Protein AF-A0A1Q8A527-F1 (afdb_monomer)

Radius of gyration: 39.32 Å; Cα contacts (8 Å, |Δi|>4): 83; chains: 1; bounding box: 108×38×127 Å

Foldseek 3Di:
DDPVVVVVVVCVVVVVDPPDDPPPPPDPDPPPDDPDDPVNLPDPFQLVQLLVLLVDDPVDPQDLVSLCVRRVNDQDPLNDELVVLVVVCPDPVNVPDDPVVSVVVSVVVCVVSVHDPSVNVSRVVSSVVSVVSNVVSNCVVVVVVVVVVVVVVVVVVVVVVVVVVVVVVVVVVVVVVVVVVVVVVVD

Secondary structure (DSSP, 8-state):
--HHHHHHHHHHHHT----------PPP---------TTTSS----GGGHHHHTTS-TTS---HHHHHHHTT----TT---HHHHHHHHTSHHHHTS-HHHHHHHHHHHHHHTT--HHHHHHHHHHHHHHHHHHHHHHHHHHHHHHHHHHHHHHHHHHHHHHHHHHHHHHHHHHHHHHHHHHHHH--

Solvent-accessible surface area (backbone atoms only — not comparable to full-atom values): 11154 Å² total; per-residue (Å²): 135,68,66,68,63,55,54,50,58,48,36,69,72,70,66,76,67,74,80,68,75,78,79,72,79,72,70,83,80,77,80,77,81,71,90,73,51,76,78,72,67,50,70,90,63,49,56,76,41,30,60,60,63,70,68,52,63,88,88,57,81,78,49,70,68,57,44,34,47,26,20,66,54,70,86,47,97,80,72,65,47,56,66,57,52,51,52,53,56,66,30,72,79,36,62,74,43,56,72,69,58,36,52,51,50,52,52,48,53,34,56,74,67,68,51,55,68,68,57,42,50,51,51,46,53,50,50,50,53,42,51,50,55,44,50,53,51,52,48,63,65,44,48,64,55,53,52,51,51,52,54,50,49,54,50,49,54,51,50,51,54,52,50,54,49,52,50,51,52,48,53,51,53,51,53,51,52,52,51,51,53,56,59,65,72,76,113

Mean predicted aligned error: 17.16 Å

Structure (mmCIF, N/CA/C/O backbone):
data_AF-A0A1Q8A527-F1
#
_entry.id   AF-A0A1Q8A527-F1
#
loop_
_atom_site.group_PDB
_atom_site.id
_atom_site.type_symbol
_atom_site.label_atom_id
_atom_site.label_alt_id
_atom_site.label_comp_id
_atom_site.label_asym_id
_atom_site.label_entity_id
_atom_site.label_seq_id
_atom_site.pdbx_PDB_ins_code
_atom_site.Cartn_x
_atom_site.Cartn_y
_atom_site.Cartn_z
_atom_site.occupancy
_atom_site.B_iso_or_equiv
_atom_site.auth_seq_id
_atom_site.auth_comp_id
_atom_site.auth_asym_id
_atom_site.auth_atom_id
_atom_site.pdbx_PDB_model_num
ATOM 1 N N . MET A 1 1 ? -57.569 -13.036 69.256 1.00 43.41 1 MET A N 1
ATOM 2 C CA . MET A 1 1 ? -57.436 -12.060 68.150 1.00 43.41 1 MET A CA 1
ATOM 3 C C . MET A 1 1 ? -55.981 -12.052 67.703 1.00 43.41 1 MET A C 1
ATOM 5 O O . MET A 1 1 ? -55.116 -11.957 68.561 1.00 43.41 1 MET A O 1
ATOM 9 N N . ASN A 1 2 ? -55.702 -12.288 66.417 1.00 64.31 2 ASN A N 1
ATOM 10 C CA . ASN A 1 2 ? -54.372 -12.702 65.953 1.00 64.31 2 ASN A CA 1
ATOM 11 C C . ASN A 1 2 ? -53.526 -11.504 65.469 1.00 64.31 2 ASN A C 1
ATOM 13 O O . ASN A 1 2 ? -53.794 -10.936 64.410 1.00 64.31 2 ASN A O 1
ATOM 17 N N . LEU A 1 3 ? -52.508 -11.146 66.258 1.00 54.88 3 LEU A N 1
ATOM 18 C CA . LEU A 1 3 ? -51.578 -10.022 66.062 1.00 54.88 3 LEU A CA 1
ATOM 19 C C . LEU A 1 3 ? -50.850 -10.073 64.702 1.00 54.88 3 LEU A C 1
ATOM 21 O O . LEU A 1 3 ? -50.610 -9.042 64.073 1.00 54.88 3 LEU A O 1
ATOM 25 N N . LEU A 1 4 ? -50.589 -11.283 64.199 1.00 60.22 4 LEU A N 1
ATOM 26 C CA . LEU A 1 4 ? -49.938 -11.525 62.906 1.00 60.22 4 LEU A CA 1
ATOM 27 C C . LEU A 1 4 ? -50.767 -11.024 61.716 1.00 60.22 4 LEU A C 1
ATOM 29 O O . LEU A 1 4 ? -50.218 -10.537 60.729 1.00 60.22 4 LEU A O 1
ATOM 33 N N . GLY A 1 5 ? -52.098 -11.086 61.812 1.00 68.69 5 GLY A N 1
ATOM 34 C CA . GLY A 1 5 ? -52.980 -10.578 60.760 1.00 68.69 5 GLY A CA 1
ATOM 35 C C . GLY A 1 5 ? -52.986 -9.050 60.679 1.00 68.69 5 GLY A C 1
ATOM 36 O O . GLY A 1 5 ? -53.174 -8.488 59.600 1.00 68.69 5 GLY A O 1
ATOM 37 N N . MET A 1 6 ? -52.757 -8.377 61.808 1.00 64.38 6 MET A N 1
ATOM 38 C CA . MET A 1 6 ? -52.719 -6.917 61.886 1.00 64.38 6 MET A CA 1
ATOM 39 C C . MET A 1 6 ? -51.393 -6.367 61.350 1.00 64.38 6 MET A C 1
ATOM 41 O O . MET A 1 6 ? -51.403 -5.420 60.569 1.00 64.38 6 MET A O 1
ATOM 45 N N . LEU A 1 7 ? -50.275 -7.024 61.680 1.00 63.66 7 LEU A N 1
ATOM 46 C CA . LEU A 1 7 ? -48.943 -6.680 61.170 1.00 63.66 7 LEU A CA 1
ATOM 47 C C . LEU A 1 7 ? -48.830 -6.864 59.653 1.00 63.66 7 LEU A C 1
ATOM 49 O O . LEU A 1 7 ? -48.247 -6.020 58.982 1.00 63.66 7 LEU A O 1
ATOM 53 N N . ARG A 1 8 ? -49.454 -7.905 59.092 1.00 62.88 8 ARG A N 1
ATOM 54 C CA . ARG A 1 8 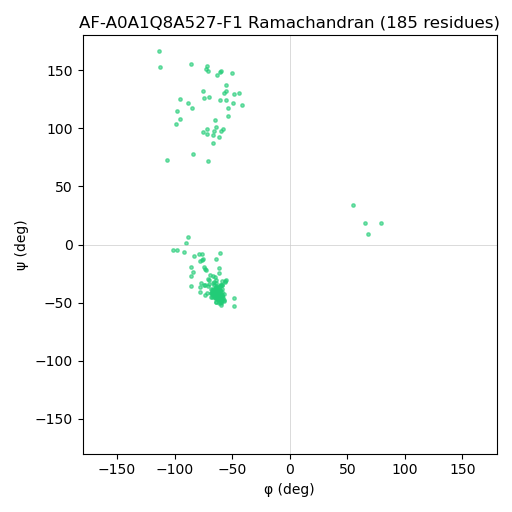? -49.468 -8.128 57.640 1.00 62.88 8 ARG A CA 1
ATOM 55 C C . ARG A 1 8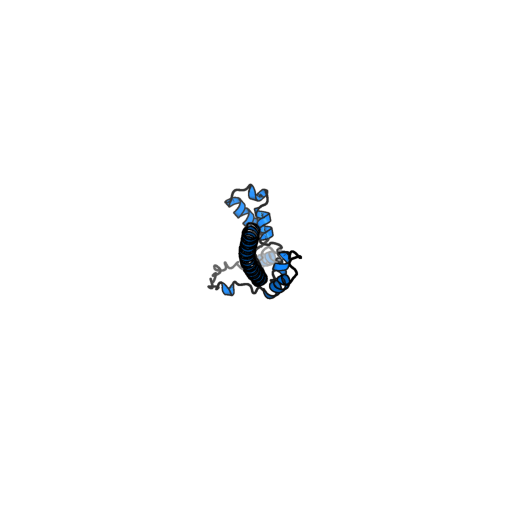 ? -50.281 -7.070 56.890 1.00 62.88 8 ARG A C 1
ATOM 57 O O . ARG A 1 8 ? -49.799 -6.506 55.919 1.00 62.88 8 ARG A O 1
ATOM 64 N N . LYS A 1 9 ? -51.474 -6.726 57.390 1.00 68.75 9 LYS A N 1
ATOM 65 C CA . LYS A 1 9 ? -52.288 -5.641 56.809 1.00 68.75 9 LYS A CA 1
ATOM 66 C C . LYS A 1 9 ? -51.616 -4.272 56.924 1.00 68.75 9 LYS A C 1
ATOM 68 O O . LYS A 1 9 ? -51.846 -3.414 56.078 1.00 68.75 9 LYS A O 1
ATOM 73 N N . PHE A 1 10 ? -50.814 -4.062 57.966 1.00 66.25 10 PHE A N 1
ATOM 74 C CA . PHE A 1 10 ? -50.016 -2.850 58.113 1.00 66.25 10 PHE A CA 1
ATOM 75 C C . PHE A 1 10 ? -48.826 -2.842 57.139 1.00 66.25 10 PHE A C 1
ATOM 77 O O . PHE A 1 10 ? -48.617 -1.845 56.458 1.00 66.25 10 PHE A O 1
ATOM 84 N N . GLY A 1 11 ? -48.118 -3.967 56.989 1.00 59.84 11 GLY A N 1
ATOM 85 C CA . GLY A 1 11 ? -47.016 -4.131 56.031 1.00 59.84 11 GLY A CA 1
ATOM 86 C C . GLY A 1 11 ? -47.425 -3.900 54.573 1.00 59.84 11 GLY A C 1
ATOM 87 O O . GLY A 1 11 ? -46.748 -3.149 53.873 1.00 59.84 11 GLY A O 1
ATOM 88 N N . ASP A 1 12 ? -48.575 -4.441 54.155 1.00 63.72 12 ASP A N 1
ATOM 89 C CA . ASP A 1 12 ? -49.120 -4.248 52.799 1.00 63.72 12 ASP A CA 1
ATOM 90 C C . ASP A 1 12 ? -49.539 -2.788 52.546 1.00 63.72 12 ASP A C 1
ATOM 92 O O . ASP A 1 12 ? -49.437 -2.279 51.433 1.00 63.72 12 ASP A O 1
ATOM 96 N N . ARG A 1 13 ? -50.009 -2.087 53.586 1.00 51.72 13 ARG A N 1
ATOM 97 C CA . ARG A 1 13 ? -50.542 -0.721 53.474 1.00 51.72 13 ARG A CA 1
ATOM 98 C C . ARG A 1 13 ? -49.464 0.365 53.503 1.00 51.72 13 ARG A C 1
ATOM 100 O O . ARG A 1 13 ? -49.716 1.458 53.007 1.00 51.72 13 ARG A O 1
ATOM 107 N N . VAL A 1 14 ? -48.293 0.088 54.080 1.00 60.34 14 VAL A N 1
ATOM 108 C CA . VAL A 1 14 ? -47.164 1.038 54.130 1.00 60.34 14 VAL A CA 1
ATOM 109 C C . VAL A 1 14 ? -46.140 0.759 53.014 1.00 60.34 14 VAL A C 1
ATOM 111 O O . VAL A 1 14 ? -45.214 1.537 52.831 1.00 60.34 14 VAL A O 1
ATOM 114 N N . GLY A 1 15 ? -46.316 -0.307 52.221 1.00 50.56 15 GLY A N 1
ATOM 115 C CA . GLY A 1 15 ? -45.448 -0.605 51.072 1.00 50.56 15 GLY A CA 1
ATOM 116 C C . GLY A 1 15 ? -44.001 -0.943 51.451 1.00 50.56 15 GLY A C 1
ATOM 117 O O . GLY A 1 15 ? -43.114 -0.849 50.614 1.00 50.56 15 GLY A O 1
ATOM 118 N N . ILE A 1 16 ? -43.747 -1.306 52.715 1.00 52.47 16 ILE A N 1
ATOM 119 C CA . ILE A 1 16 ? -42.394 -1.568 53.241 1.00 52.47 16 ILE A CA 1
ATOM 120 C C . ILE A 1 16 ? -41.955 -3.018 52.980 1.00 52.47 16 ILE A C 1
ATOM 122 O O . ILE A 1 16 ? -40.764 -3.314 53.001 1.00 52.47 16 ILE A O 1
ATOM 126 N N . ILE A 1 17 ? -42.889 -3.935 52.711 1.00 41.28 17 ILE A N 1
ATOM 127 C CA . ILE A 1 17 ? -42.572 -5.342 52.438 1.00 41.28 17 ILE A CA 1
ATOM 128 C C . ILE A 1 17 ? -42.758 -5.612 50.947 1.00 41.28 17 ILE A C 1
ATOM 130 O O . ILE A 1 17 ? -43.697 -6.276 50.518 1.00 41.28 17 ILE A O 1
ATOM 134 N N . GLU A 1 18 ? -41.835 -5.090 50.149 1.00 47.25 18 GLU A N 1
ATOM 135 C CA . GLU A 1 18 ? -41.534 -5.693 48.859 1.00 47.25 18 GLU A CA 1
ATOM 136 C C . GLU A 1 18 ? -40.700 -6.945 49.168 1.00 47.25 18 GLU A C 1
ATOM 138 O O . GLU A 1 18 ? -39.505 -6.875 49.455 1.00 47.25 18 GLU A O 1
ATOM 143 N N . LEU A 1 19 ? -41.356 -8.109 49.226 1.00 42.41 19 LEU A N 1
ATOM 144 C CA . LEU A 1 19 ? -40.659 -9.394 49.201 1.00 42.41 19 LEU A CA 1
ATOM 145 C C . LEU A 1 19 ? -40.020 -9.513 47.818 1.00 42.41 19 LEU A C 1
ATOM 147 O O . LEU A 1 19 ? -40.622 -10.037 46.881 1.00 42.41 19 LEU A O 1
ATOM 151 N N . ALA A 1 20 ? -38.808 -8.973 47.704 1.00 39.16 20 ALA A N 1
ATOM 152 C CA . ALA A 1 20 ? -37.911 -9.267 46.609 1.00 39.16 20 ALA A CA 1
ATOM 153 C C . ALA A 1 20 ? -37.867 -10.795 46.442 1.00 39.16 20 ALA A C 1
ATOM 155 O O . ALA A 1 20 ? -37.663 -11.504 47.437 1.00 39.16 20 ALA A O 1
ATOM 156 N N . PRO A 1 21 ? -38.065 -11.339 45.229 1.00 40.28 21 PRO A N 1
ATOM 157 C CA . PRO A 1 21 ? -37.654 -12.709 44.992 1.00 40.28 21 PRO A CA 1
ATOM 158 C C . PRO A 1 21 ? -36.163 -12.774 45.324 1.00 40.28 21 PRO A C 1
ATOM 160 O O . PRO A 1 21 ? -35.401 -11.908 44.889 1.00 40.28 21 PRO A O 1
ATOM 163 N N . GLU A 1 22 ? -35.769 -13.754 46.140 1.00 36.69 22 GLU A N 1
ATOM 164 C CA . GLU A 1 22 ? -34.364 -14.044 46.410 1.00 36.69 22 GLU A CA 1
ATOM 165 C C . GLU A 1 22 ? -33.587 -13.934 45.099 1.00 36.69 22 GLU A C 1
ATOM 167 O O . GLU A 1 22 ? -33.891 -14.633 44.125 1.00 36.69 22 GLU A O 1
ATOM 172 N N . ALA A 1 23 ? -32.614 -13.023 45.063 1.00 40.66 23 ALA A N 1
ATOM 173 C CA . ALA A 1 23 ? -31.632 -12.998 44.003 1.00 40.66 23 ALA A CA 1
ATOM 174 C C . ALA A 1 23 ? -30.947 -14.364 44.031 1.00 40.66 23 ALA A C 1
ATOM 176 O O . ALA A 1 23 ? -30.091 -14.632 44.876 1.00 40.66 23 ALA A O 1
ATOM 177 N N . ARG A 1 24 ? -31.379 -15.257 43.134 1.00 38.19 24 ARG A N 1
ATOM 178 C CA . ARG A 1 24 ? -30.631 -16.464 42.821 1.00 38.19 24 ARG A CA 1
ATOM 179 C C . ARG A 1 24 ? -29.240 -15.983 42.455 1.00 38.19 24 ARG A C 1
ATOM 181 O O . ARG A 1 24 ? -29.071 -15.227 41.503 1.00 38.19 24 ARG A O 1
ATOM 188 N N . LEU A 1 25 ? -28.260 -16.397 43.245 1.00 43.72 25 LEU A N 1
ATOM 189 C CA . LEU A 1 25 ? -26.877 -16.387 42.818 1.00 43.72 25 LEU A CA 1
ATOM 190 C C . LEU A 1 25 ? -26.824 -17.326 41.614 1.00 43.72 25 LEU A C 1
ATOM 192 O O . LEU A 1 25 ? -26.746 -18.545 41.778 1.00 43.72 25 LEU A O 1
ATOM 196 N N . ASP A 1 26 ? -26.986 -16.768 40.415 1.00 49.06 26 ASP A N 1
ATOM 197 C CA . ASP A 1 26 ? -26.800 -17.521 39.188 1.00 49.06 26 ASP A CA 1
ATOM 198 C C . ASP A 1 26 ? -25.396 -18.120 39.243 1.00 49.06 26 ASP A C 1
ATOM 200 O O . ASP A 1 26 ? -24.397 -17.432 39.479 1.00 49.06 26 ASP A O 1
ATOM 204 N N . ALA A 1 27 ? -25.341 -19.444 39.103 1.00 58.00 27 ALA A N 1
ATOM 205 C CA . ALA A 1 27 ? -24.096 -20.183 39.016 1.00 58.00 27 ALA A CA 1
ATOM 206 C C . ALA A 1 27 ? -23.185 -19.528 37.960 1.00 58.00 27 ALA A C 1
ATOM 208 O O . ALA A 1 27 ? -23.700 -19.003 36.969 1.00 58.00 27 ALA A O 1
ATOM 209 N N . PRO A 1 28 ? -21.848 -19.569 38.127 1.00 46.59 28 PRO A N 1
ATOM 210 C CA . PRO A 1 28 ? -20.929 -18.956 37.177 1.00 46.59 28 PRO A CA 1
ATOM 211 C C . PRO A 1 28 ? -21.282 -19.393 35.754 1.00 46.59 28 PRO A C 1
ATOM 213 O O . PRO A 1 28 ? -21.337 -20.591 35.455 1.00 46.59 28 PRO A O 1
ATOM 216 N N . VAL A 1 29 ? -21.563 -18.405 34.898 1.00 50.78 29 VAL A N 1
ATOM 217 C CA . VAL A 1 29 ? -21.867 -18.607 33.481 1.00 50.78 29 VAL A CA 1
ATOM 218 C C . VAL A 1 29 ? -20.724 -19.425 32.894 1.00 50.78 29 VAL A C 1
ATOM 220 O O . VAL A 1 29 ? -19.588 -18.959 32.804 1.00 50.78 29 VAL A O 1
ATOM 223 N N . LYS A 1 30 ? -21.006 -20.680 32.534 1.00 42.62 30 LYS A N 1
ATOM 224 C CA . LYS A 1 30 ? -20.043 -21.537 31.845 1.00 42.62 30 LYS A CA 1
ATOM 225 C C . LYS A 1 30 ? -19.768 -20.902 30.487 1.00 42.62 30 LYS A C 1
ATOM 227 O O . LYS A 1 30 ? -20.575 -21.044 29.571 1.00 42.62 30 LYS A O 1
ATOM 232 N N . ILE A 1 31 ? -18.642 -20.205 30.360 1.00 48.16 31 ILE A N 1
ATOM 233 C CA . ILE A 1 31 ? -18.133 -19.751 29.067 1.00 48.16 31 ILE A CA 1
ATOM 234 C C . ILE A 1 31 ? -17.765 -21.018 28.292 1.00 48.16 31 ILE A C 1
ATOM 236 O O . ILE A 1 31 ? -16.721 -21.624 28.523 1.00 48.16 31 ILE A O 1
ATOM 240 N N . GLN A 1 32 ? -18.666 -21.470 27.420 1.00 45.03 32 GLN A N 1
ATOM 241 C CA . GLN A 1 32 ? -18.360 -22.528 26.467 1.00 45.03 32 GLN A CA 1
ATOM 242 C C . GLN A 1 32 ? -17.436 -21.928 25.413 1.00 45.03 32 GLN A C 1
ATOM 244 O O . GLN A 1 32 ? -17.871 -21.227 24.501 1.00 45.03 32 GLN A O 1
ATOM 249 N N . THR A 1 33 ? -16.141 -22.171 25.564 1.00 50.22 33 THR A N 1
ATOM 250 C CA . THR A 1 33 ? -15.149 -21.834 24.551 1.00 50.22 33 THR A CA 1
ATOM 251 C C . THR A 1 33 ? -15.320 -22.795 23.377 1.00 50.22 33 THR A C 1
ATOM 253 O O . THR A 1 33 ? -14.823 -23.919 23.371 1.00 50.22 33 THR A O 1
ATOM 256 N N . ARG A 1 34 ? -16.080 -22.374 22.363 1.00 61.66 34 ARG A N 1
ATOM 257 C CA . ARG A 1 34 ? -16.076 -23.044 21.060 1.00 61.66 34 ARG A CA 1
ATOM 258 C C . ARG A 1 34 ? -14.789 -22.651 20.336 1.00 61.66 34 ARG A C 1
ATOM 260 O O . ARG A 1 34 ? -14.466 -21.469 20.261 1.00 61.66 34 ARG A O 1
ATOM 267 N N . ALA A 1 35 ? -14.074 -23.629 19.784 1.00 51.44 35 ALA A N 1
ATOM 268 C CA . ALA A 1 35 ? -13.010 -23.356 18.826 1.00 51.44 35 ALA A CA 1
ATOM 269 C C . ALA A 1 35 ? -13.650 -22.742 17.572 1.00 51.44 35 ALA A C 1
ATOM 271 O O . ALA A 1 35 ? -14.368 -23.427 16.843 1.00 51.44 35 ALA A O 1
ATOM 272 N N . VAL A 1 36 ? -13.456 -21.438 17.381 1.00 48.22 36 VAL A N 1
ATOM 273 C CA . VAL A 1 36 ? -13.874 -20.722 16.175 1.00 48.22 36 VAL A CA 1
ATOM 274 C C . VAL A 1 36 ? -12.671 -20.678 15.248 1.00 48.22 36 VAL A C 1
ATOM 276 O O . VAL A 1 36 ? -11.581 -20.271 15.650 1.00 48.22 36 VAL A O 1
ATOM 279 N N . THR A 1 37 ? -12.845 -21.150 14.021 1.00 59.44 37 THR A N 1
ATOM 280 C CA . THR A 1 37 ? -11.774 -21.094 13.020 1.00 59.44 37 THR A CA 1
ATOM 281 C C . THR A 1 37 ? -11.578 -19.654 12.540 1.00 59.44 37 THR A C 1
ATOM 283 O O . THR A 1 37 ? -12.527 -18.870 12.507 1.00 59.44 37 THR A O 1
ATOM 286 N N . LEU A 1 38 ? -10.359 -19.282 12.130 1.00 50.75 38 LEU A N 1
ATOM 287 C CA . LEU A 1 38 ? -10.082 -17.938 11.590 1.00 50.75 38 LEU A CA 1
ATOM 288 C C . LEU A 1 38 ? -10.996 -17.587 10.400 1.00 50.75 38 LEU A C 1
ATOM 290 O O . LEU A 1 38 ? -11.381 -16.437 10.228 1.00 50.75 38 LEU A O 1
ATOM 294 N N . SER A 1 39 ? -11.409 -18.596 9.630 1.00 44.09 39 SER A N 1
ATOM 295 C CA . SER A 1 39 ? -12.378 -18.484 8.537 1.00 44.09 39 SER A CA 1
ATOM 296 C C . SER A 1 39 ? -13.816 -18.192 8.983 1.00 44.09 39 SER A C 1
ATOM 298 O O . SER A 1 39 ? -14.575 -17.620 8.211 1.00 44.09 39 SER A O 1
ATOM 300 N N . GLU A 1 40 ? -14.212 -18.575 10.199 1.00 46.03 40 GLU A N 1
ATOM 301 C CA . GLU A 1 40 ? -15.543 -18.283 10.763 1.00 46.03 40 GLU A CA 1
ATOM 302 C C . GLU A 1 40 ? -15.594 -16.903 11.439 1.00 46.03 40 GLU A C 1
ATOM 304 O O . GLU A 1 40 ? -16.655 -16.286 11.496 1.00 46.03 40 GLU A O 1
ATOM 309 N N . LEU A 1 41 ? -14.450 -16.407 11.927 1.00 52.66 41 LEU A N 1
ATOM 310 C CA . LEU A 1 41 ? -14.278 -15.033 12.420 1.00 52.66 41 LEU A CA 1
ATOM 311 C C . LEU A 1 41 ? -14.169 -14.001 11.293 1.00 52.66 41 LEU A C 1
ATOM 313 O O . LEU A 1 41 ? -14.272 -12.804 11.560 1.00 52.66 41 LEU A O 1
ATOM 317 N N . ALA A 1 42 ? -13.971 -14.449 10.051 1.00 50.03 42 ALA A N 1
ATOM 318 C CA . ALA A 1 42 ? -14.027 -13.591 8.882 1.00 50.03 42 ALA A CA 1
ATOM 319 C C . ALA A 1 42 ? -15.465 -13.089 8.703 1.00 50.03 42 ALA A C 1
ATOM 321 O O . ALA A 1 42 ? -16.324 -13.744 8.104 1.00 50.03 42 ALA A O 1
ATOM 322 N N . THR A 1 43 ? -15.732 -11.906 9.255 1.00 51.94 43 THR A N 1
ATOM 323 C CA . THR A 1 43 ? -16.893 -11.087 8.919 1.00 51.94 43 THR A CA 1
ATOM 324 C C . THR A 1 43 ? -17.036 -11.089 7.400 1.00 51.94 43 THR A C 1
ATOM 326 O O . THR A 1 43 ? -16.061 -10.905 6.676 1.00 51.94 43 THR A O 1
ATOM 329 N N . LYS A 1 44 ? -18.240 -11.371 6.904 1.00 47.09 44 LYS A N 1
ATOM 330 C CA . LYS A 1 44 ? -18.538 -11.557 5.479 1.00 47.09 44 LYS A CA 1
ATOM 331 C C . LYS A 1 44 ? -18.466 -10.202 4.748 1.00 47.09 44 LYS A C 1
ATOM 333 O O . LYS A 1 44 ? -19.493 -9.624 4.410 1.00 47.09 44 LYS A O 1
ATOM 338 N N . ILE A 1 45 ? -17.258 -9.667 4.577 1.00 57.69 45 ILE A N 1
ATOM 339 C CA . ILE A 1 45 ? -16.966 -8.393 3.909 1.00 57.69 45 ILE A CA 1
ATOM 340 C C . ILE A 1 45 ? -17.239 -8.579 2.413 1.00 57.69 45 ILE A C 1
ATOM 342 O O . ILE A 1 45 ? -16.741 -9.517 1.785 1.00 57.69 45 ILE A O 1
ATOM 346 N N . GLN A 1 46 ? -18.057 -7.706 1.824 1.00 58.38 46 GLN A N 1
ATOM 347 C CA . GLN A 1 46 ? -18.356 -7.742 0.392 1.00 58.38 46 GLN A CA 1
ATOM 348 C C . GLN A 1 46 ? -17.255 -7.006 -0.385 1.00 58.38 46 GLN A C 1
ATOM 350 O O . GLN A 1 46 ? -17.426 -5.881 -0.838 1.00 58.38 46 GLN A O 1
ATOM 355 N N . ILE A 1 47 ? -16.111 -7.670 -0.572 1.00 59.56 47 ILE A N 1
ATOM 356 C CA . ILE A 1 47 ? -14.900 -7.120 -1.222 1.00 59.56 47 ILE A CA 1
ATOM 357 C C . ILE A 1 47 ? -15.129 -6.762 -2.712 1.00 59.56 47 ILE A C 1
ATOM 359 O O . ILE A 1 47 ? -14.349 -6.042 -3.332 1.00 59.56 47 ILE A O 1
ATOM 363 N N . THR A 1 48 ? -16.243 -7.195 -3.307 1.00 63.16 48 THR A N 1
ATOM 364 C CA . THR A 1 48 ? -16.576 -6.970 -4.723 1.00 63.16 48 THR A CA 1
ATOM 365 C C . THR A 1 48 ? -16.722 -5.500 -5.126 1.00 63.16 48 THR A C 1
ATOM 367 O O . THR A 1 48 ? -16.565 -5.187 -6.305 1.00 63.16 48 THR A O 1
ATOM 370 N N . GLY A 1 49 ? -17.031 -4.587 -4.197 1.00 62.97 49 GLY A N 1
ATOM 371 C CA . GLY A 1 49 ? -17.140 -3.161 -4.518 1.00 62.97 49 GLY A CA 1
ATOM 372 C C . GLY A 1 49 ? -15.782 -2.469 -4.661 1.00 62.97 49 GLY A C 1
ATOM 373 O O . GLY A 1 49 ? -15.647 -1.584 -5.506 1.00 62.97 49 GLY A O 1
ATOM 374 N N . VAL A 1 50 ? -14.767 -2.896 -3.899 1.00 65.50 50 VAL A N 1
ATOM 375 C CA . VAL A 1 50 ? -13.422 -2.281 -3.872 1.00 65.50 50 VAL A CA 1
ATOM 376 C C . VAL A 1 50 ? -12.768 -2.298 -5.254 1.00 65.50 50 VAL A C 1
ATOM 378 O O . VAL A 1 50 ? -12.165 -1.312 -5.675 1.00 65.50 50 VAL A O 1
ATOM 381 N N . GLY A 1 51 ? -12.966 -3.382 -6.010 1.00 64.31 51 GLY A N 1
ATOM 382 C CA . GLY A 1 51 ? -12.447 -3.510 -7.374 1.00 64.31 51 GLY A CA 1
ATOM 383 C C . GLY A 1 51 ? -12.972 -2.437 -8.334 1.00 64.31 51 GLY A C 1
ATOM 384 O O . GLY A 1 51 ? -12.217 -1.952 -9.170 1.00 64.31 51 GLY A O 1
ATOM 385 N N . LYS A 1 52 ? -14.226 -1.991 -8.176 1.00 67.31 52 LYS A N 1
ATOM 386 C CA . LYS A 1 52 ? -14.830 -0.967 -9.050 1.00 67.31 52 LYS A CA 1
ATOM 387 C C . LYS A 1 52 ? -14.226 0.419 -8.839 1.00 67.31 52 LYS A C 1
ATOM 389 O O . LYS A 1 52 ? -14.143 1.199 -9.780 1.00 67.31 52 LYS A O 1
ATOM 394 N N . LEU A 1 53 ? -13.775 0.735 -7.625 1.00 61.50 53 LEU A N 1
ATOM 395 C CA . LEU A 1 53 ? -13.107 2.012 -7.358 1.00 61.50 53 LEU A CA 1
ATOM 396 C C . LEU A 1 53 ? -11.730 2.084 -8.007 1.00 61.50 53 LEU A C 1
ATOM 398 O O . LEU A 1 53 ? -11.317 3.133 -8.486 1.00 61.50 53 LEU A O 1
ATOM 402 N N . ALA A 1 54 ? -11.040 0.953 -8.085 1.00 60.72 54 ALA A N 1
ATOM 403 C CA . ALA A 1 54 ? -9.742 0.869 -8.730 1.00 60.72 54 ALA A CA 1
ATOM 404 C C . ALA A 1 54 ? -9.822 0.878 -10.276 1.00 60.72 54 ALA A C 1
ATOM 406 O O . ALA A 1 54 ? -8.800 0.995 -10.965 1.00 60.72 54 ALA A O 1
ATOM 407 N N . GLU A 1 55 ? -11.024 0.792 -10.858 1.00 66.44 55 GLU A N 1
ATOM 408 C CA . GLU A 1 55 ? -11.255 1.033 -12.288 1.00 66.44 55 GLU A CA 1
ATOM 409 C C . GLU A 1 55 ? -11.183 2.523 -12.649 1.00 66.44 55 GLU A C 1
ATOM 411 O O . GLU A 1 55 ? -10.870 2.841 -13.799 1.00 66.44 55 GLU A O 1
ATOM 416 N N . LEU A 1 56 ? -11.357 3.426 -11.674 1.00 64.50 56 LEU A N 1
ATOM 417 C CA . LEU A 1 56 ? -11.284 4.870 -11.889 1.00 64.50 56 LEU A CA 1
ATOM 418 C C . LEU A 1 56 ? -9.891 5.300 -12.408 1.00 64.50 56 LEU A C 1
ATOM 420 O O . LEU A 1 56 ? -8.873 4.660 -12.103 1.00 64.50 56 LEU A O 1
ATOM 424 N N . PRO A 1 57 ? -9.816 6.362 -13.236 1.00 55.56 57 PRO A N 1
ATOM 425 C CA . PRO A 1 57 ? -8.550 6.916 -13.704 1.00 55.56 57 PRO A CA 1
ATOM 426 C C . PRO A 1 57 ? -7.653 7.288 -12.520 1.00 55.56 57 PRO A C 1
ATOM 428 O O . PRO A 1 57 ? -8.115 7.898 -11.560 1.00 55.56 57 PRO A O 1
ATOM 431 N N . ALA A 1 58 ? -6.359 6.964 -12.609 1.00 54.25 58 ALA A N 1
ATOM 432 C CA . ALA A 1 58 ? -5.373 7.176 -11.540 1.00 54.25 58 ALA A CA 1
ATOM 433 C C . ALA A 1 58 ? -5.180 8.653 -11.124 1.00 54.25 58 ALA A C 1
ATOM 435 O O . ALA A 1 58 ? -4.477 8.929 -10.157 1.00 54.25 58 ALA A O 1
ATOM 436 N N . GLU A 1 59 ? -5.792 9.584 -11.856 1.00 46.28 59 GLU A N 1
ATOM 437 C CA . GLU A 1 59 ? -5.827 11.024 -11.580 1.00 46.28 59 GLU A CA 1
ATOM 438 C C . GLU A 1 59 ? -6.835 11.396 -10.477 1.00 46.28 59 GLU A C 1
ATOM 440 O O . GLU A 1 59 ? -6.758 12.489 -9.921 1.00 46.28 59 GLU A O 1
ATOM 445 N N . LEU A 1 60 ? -7.742 10.484 -10.107 1.00 49.62 60 LEU A N 1
ATOM 446 C CA . LEU A 1 60 ? -8.620 10.623 -8.949 1.00 49.62 60 LEU A CA 1
ATOM 447 C C . LEU A 1 60 ? -8.017 9.818 -7.796 1.00 49.62 60 LEU A C 1
ATOM 449 O O . LEU A 1 60 ? -8.077 8.589 -7.781 1.00 49.62 60 LEU A O 1
ATOM 453 N N . SER A 1 61 ? -7.405 10.505 -6.831 1.00 64.75 61 SER A N 1
ATOM 454 C CA . SER A 1 61 ? -6.994 9.898 -5.566 1.00 64.75 61 SER A CA 1
ATOM 455 C C . SER A 1 61 ? -8.233 9.338 -4.862 1.00 64.75 61 SER A C 1
ATOM 457 O O . SER A 1 61 ? -8.982 10.087 -4.237 1.00 64.75 61 SER A O 1
ATOM 459 N N . VAL A 1 62 ? -8.482 8.036 -5.006 1.00 73.06 62 VAL A N 1
ATOM 460 C CA . VAL A 1 62 ? -9.562 7.347 -4.291 1.00 73.06 62 VAL A CA 1
ATOM 461 C C . VAL A 1 62 ? -9.287 7.487 -2.796 1.00 73.06 62 VAL A C 1
ATOM 463 O O . VAL A 1 62 ? -8.191 7.157 -2.337 1.00 73.06 62 VAL A O 1
ATOM 466 N N . SER A 1 63 ? -10.251 8.020 -2.047 1.00 82.19 63 SER A N 1
ATOM 467 C CA . SER A 1 63 ? -10.092 8.201 -0.606 1.00 82.19 63 SER A CA 1
ATOM 468 C C . SER A 1 63 ? -10.150 6.851 0.117 1.00 82.19 63 SER A C 1
ATOM 470 O O . SER A 1 63 ? -10.791 5.907 -0.351 1.00 82.19 63 SER A O 1
ATOM 472 N N . PHE A 1 64 ? -9.509 6.745 1.285 1.00 82.19 64 PHE A N 1
ATOM 473 C CA . PHE A 1 64 ? -9.621 5.538 2.115 1.00 82.19 64 PHE A CA 1
ATOM 474 C C . PHE A 1 64 ? -11.071 5.254 2.517 1.00 82.19 64 PHE A C 1
ATOM 476 O O . PHE A 1 64 ? -11.485 4.099 2.552 1.00 82.19 64 PHE A O 1
ATOM 483 N N . GLU A 1 65 ? -11.865 6.303 2.739 1.00 82.75 65 GLU A N 1
ATOM 484 C CA . GLU A 1 65 ? -13.284 6.172 3.060 1.00 82.75 65 GLU A CA 1
ATOM 485 C C . GLU A 1 65 ? -14.068 5.494 1.929 1.00 82.75 65 GLU A C 1
ATOM 487 O O . GLU A 1 65 ? -14.908 4.632 2.190 1.00 82.75 65 GLU A O 1
ATOM 492 N N . ASP A 1 66 ? -13.761 5.822 0.671 1.00 82.19 66 ASP A N 1
ATOM 493 C CA . ASP A 1 66 ? -14.380 5.168 -0.480 1.00 82.19 66 ASP A CA 1
ATOM 494 C C . ASP A 1 66 ? -13.983 3.690 -0.546 1.00 82.19 66 ASP A C 1
ATOM 496 O O . ASP A 1 66 ? -14.852 2.835 -0.729 1.00 82.19 66 ASP A O 1
ATOM 500 N N . ILE A 1 67 ? -12.701 3.368 -0.326 1.00 83.12 67 ILE A N 1
ATOM 501 C CA . ILE A 1 67 ? -12.201 1.981 -0.287 1.00 83.12 67 ILE A CA 1
ATOM 502 C C . ILE A 1 67 ? -12.958 1.171 0.774 1.00 83.12 67 ILE A C 1
ATOM 504 O O . ILE A 1 67 ? -13.477 0.093 0.478 1.00 83.12 67 ILE A O 1
ATOM 508 N N . TYR A 1 68 ? -13.095 1.709 1.987 1.00 85.31 68 TYR A N 1
ATOM 509 C CA . TYR A 1 68 ? -13.827 1.056 3.074 1.00 85.31 68 TYR A CA 1
ATOM 510 C C . TYR A 1 68 ? -15.314 0.896 2.754 1.00 85.31 68 TYR A C 1
ATOM 512 O O . TYR A 1 68 ? -15.874 -0.191 2.911 1.00 85.31 68 TYR A O 1
ATOM 520 N N . ARG A 1 69 ? -15.951 1.940 2.217 1.00 83.25 69 ARG A N 1
ATOM 521 C CA . ARG A 1 69 ? -17.362 1.910 1.816 1.00 83.25 69 ARG A CA 1
ATOM 522 C C . ARG A 1 69 ? -17.626 0.856 0.749 1.00 83.25 69 ARG A C 1
ATOM 524 O O . ARG A 1 69 ? -18.629 0.149 0.812 1.00 83.25 69 ARG A O 1
ATOM 531 N N . ALA A 1 70 ? -16.718 0.719 -0.208 1.00 81.00 70 ALA A N 1
ATOM 532 C CA . ALA A 1 70 ? -16.813 -0.268 -1.271 1.00 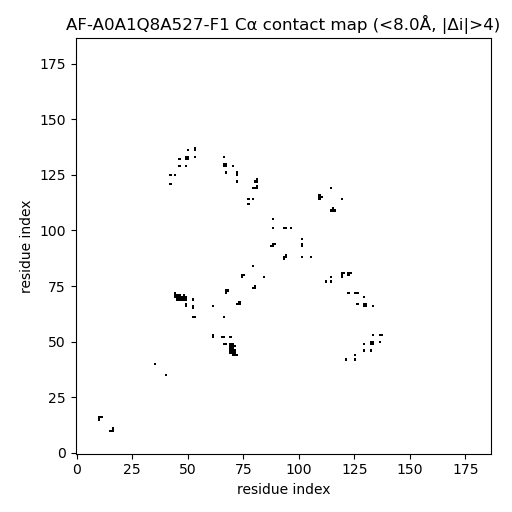81.00 70 ALA A CA 1
ATOM 533 C C . ALA A 1 70 ? -16.543 -1.704 -0.793 1.00 81.00 70 ALA A C 1
ATOM 535 O O . ALA A 1 70 ? -17.017 -2.649 -1.423 1.00 81.00 70 ALA A O 1
ATOM 536 N N . ALA A 1 71 ? -15.845 -1.877 0.332 1.00 80.56 71 ALA A N 1
ATOM 537 C CA . ALA A 1 71 ? -15.737 -3.154 1.037 1.00 80.56 71 ALA A CA 1
ATOM 538 C C . ALA A 1 71 ? -16.982 -3.475 1.893 1.00 80.56 71 ALA A C 1
ATOM 540 O O . ALA A 1 71 ? -17.110 -4.581 2.418 1.00 80.56 71 ALA A O 1
ATOM 541 N N . GLY A 1 72 ? -17.920 -2.531 2.033 1.00 78.81 72 GLY A N 1
ATOM 542 C CA . GLY A 1 72 ? -19.078 -2.658 2.921 1.00 78.81 72 GLY A CA 1
ATOM 543 C C . GLY A 1 72 ? -18.748 -2.389 4.391 1.00 78.81 72 GLY A C 1
ATOM 544 O O . GLY A 1 72 ? -19.499 -2.801 5.273 1.00 78.81 72 GLY A O 1
ATOM 545 N N . ILE A 1 73 ? -17.626 -1.721 4.665 1.00 80.38 73 ILE A N 1
ATOM 546 C CA . ILE A 1 73 ? -17.253 -1.272 6.005 1.00 80.38 73 ILE A CA 1
ATOM 547 C C . ILE A 1 73 ? -17.943 0.073 6.239 1.00 80.38 73 ILE A C 1
ATOM 549 O O . ILE A 1 73 ? -17.712 1.049 5.524 1.00 80.38 73 ILE A O 1
ATOM 553 N N . HIS A 1 74 ? -18.820 0.112 7.236 1.00 71.88 74 HIS A N 1
ATOM 554 C CA . HIS A 1 74 ? -19.530 1.316 7.656 1.00 71.88 74 HIS A CA 1
ATOM 555 C C . HIS A 1 74 ? -19.064 1.738 9.048 1.00 71.88 74 HIS A C 1
ATOM 557 O O . HIS A 1 74 ? -18.637 0.900 9.842 1.00 71.88 74 HIS A O 1
ATOM 563 N N . ALA A 1 75 ? -19.163 3.035 9.351 1.00 63.72 75 ALA A N 1
ATOM 564 C CA . ALA A 1 75 ? -18.897 3.534 10.694 1.00 63.72 75 ALA A CA 1
ATOM 565 C C . ALA A 1 75 ? -19.787 2.796 11.709 1.00 63.72 75 ALA A C 1
ATOM 567 O O . ALA A 1 75 ? -20.991 2.631 11.493 1.00 63.72 75 ALA A O 1
ATOM 568 N N . THR A 1 76 ? -19.179 2.322 12.796 1.00 65.62 76 THR A N 1
ATOM 569 C CA . THR A 1 76 ? -19.879 1.605 13.866 1.00 65.62 76 THR A CA 1
ATOM 570 C C . THR A 1 76 ? -20.965 2.494 14.481 1.00 65.62 76 THR A C 1
ATOM 572 O O . THR A 1 76 ? -20.824 3.715 14.548 1.00 65.62 76 THR A O 1
ATOM 575 N N . SER A 1 77 ? -22.062 1.902 14.967 1.00 61.25 77 SER A N 1
ATOM 576 C CA . SER A 1 77 ? -23.166 2.654 15.595 1.00 61.25 77 SER A CA 1
ATOM 577 C C . SER A 1 77 ? -22.747 3.426 16.852 1.00 61.25 77 SER A C 1
ATOM 579 O O . SER A 1 77 ? -23.433 4.354 17.266 1.00 61.25 77 SER A O 1
ATOM 581 N N . THR A 1 78 ? -21.630 3.033 17.465 1.00 64.56 78 THR A N 1
ATOM 582 C CA . THR A 1 78 ? -20.990 3.689 18.611 1.00 64.56 78 THR A CA 1
ATOM 583 C C . THR A 1 78 ? -20.089 4.861 18.212 1.00 64.56 78 THR A C 1
ATOM 585 O O . THR A 1 78 ? -19.634 5.597 19.082 1.00 64.56 78 THR A O 1
ATOM 588 N N . GLY A 1 79 ? -19.804 5.059 16.919 1.00 69.62 79 GLY A N 1
ATOM 589 C CA . GLY A 1 79 ? -18.924 6.127 16.432 1.00 69.62 79 GLY A CA 1
ATOM 590 C C . GLY A 1 79 ? -17.450 5.957 16.823 1.00 69.62 79 GLY A C 1
ATOM 591 O O . GLY A 1 79 ? -16.660 6.884 16.633 1.00 69.62 79 GLY A O 1
ATOM 592 N N . TRP A 1 80 ? -17.076 4.801 17.379 1.00 73.62 80 TRP A N 1
ATOM 593 C CA . TRP A 1 80 ? -15.693 4.428 17.670 1.0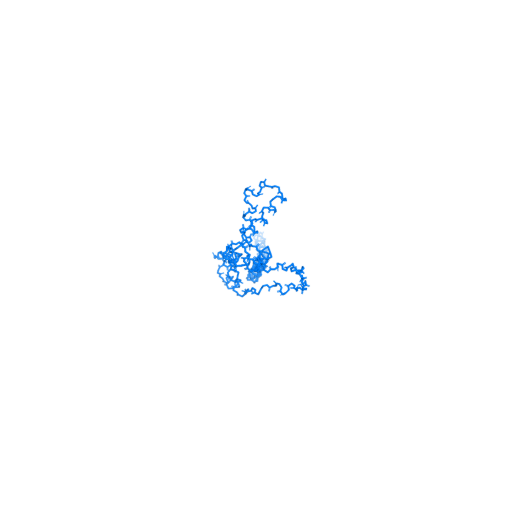0 73.62 80 TRP A CA 1
ATOM 594 C C . TRP A 1 80 ? -15.149 3.540 16.565 1.00 73.62 80 TRP A C 1
ATOM 596 O O . TRP A 1 80 ? -15.605 2.413 16.369 1.00 73.62 80 TRP A O 1
ATOM 606 N N . THR A 1 81 ? -14.157 4.069 15.859 1.00 79.00 81 THR A N 1
ATOM 607 C CA . THR A 1 81 ? -13.352 3.355 14.868 1.00 79.00 81 THR A CA 1
ATOM 608 C C . THR A 1 81 ? -11.918 3.241 15.366 1.00 79.00 81 THR A C 1
ATOM 610 O O . THR A 1 81 ? -11.503 3.933 16.303 1.00 79.00 81 THR A O 1
ATOM 613 N N . VAL A 1 82 ? -11.135 2.387 14.714 1.00 81.31 82 VAL A N 1
ATOM 614 C CA . VAL A 1 82 ? -9.701 2.243 15.002 1.00 81.31 82 VAL A CA 1
ATOM 615 C C . VAL A 1 82 ? -8.944 3.555 14.784 1.00 81.31 82 VAL A C 1
ATOM 617 O O . VAL A 1 82 ? -8.043 3.871 15.555 1.00 81.31 82 VAL A O 1
ATOM 620 N N . GLU A 1 83 ? -9.344 4.358 13.795 1.00 82.25 83 GLU A N 1
ATOM 621 C CA . GLU A 1 83 ? -8.764 5.686 13.544 1.00 82.25 83 GLU A CA 1
ATOM 622 C C . GLU A 1 83 ? -9.011 6.632 14.719 1.00 82.25 83 GLU A C 1
ATOM 624 O O . GLU A 1 83 ? -8.077 7.250 15.222 1.00 82.25 83 GLU A O 1
ATOM 629 N N . ARG A 1 84 ? -10.244 6.670 15.236 1.00 83.06 84 ARG A N 1
ATOM 630 C CA . ARG A 1 84 ? -10.583 7.492 16.403 1.00 83.06 84 ARG A CA 1
ATOM 631 C C . ARG A 1 84 ? -9.841 7.038 17.661 1.00 83.06 84 ARG A C 1
ATOM 633 O O . ARG A 1 84 ? -9.411 7.871 18.455 1.00 83.06 84 ARG A O 1
ATOM 640 N N . LEU A 1 85 ? -9.651 5.728 17.841 1.00 84.06 85 LEU A N 1
ATOM 641 C CA . LEU A 1 85 ? -8.823 5.206 18.930 1.00 84.06 85 LEU A CA 1
ATOM 642 C C . LEU A 1 85 ? -7.354 5.620 18.765 1.00 84.06 85 LEU A C 1
ATOM 644 O O . LEU A 1 85 ? -6.716 6.008 19.740 1.00 84.06 85 LEU A O 1
ATOM 648 N N . TYR A 1 86 ? -6.822 5.576 17.545 1.00 84.31 86 TYR A N 1
ATOM 649 C CA . TYR A 1 86 ? -5.464 6.025 17.251 1.00 84.31 86 TYR A CA 1
ATOM 650 C C . TYR A 1 86 ? -5.281 7.526 17.515 1.00 84.31 86 TYR A C 1
ATOM 652 O O . TYR A 1 86 ? -4.280 7.925 18.110 1.00 84.31 86 TYR A O 1
ATOM 660 N N . GLU A 1 87 ? -6.249 8.357 17.130 1.00 85.75 87 GLU A N 1
ATOM 661 C CA . GLU A 1 87 ? -6.270 9.792 17.434 1.00 85.75 87 GLU A CA 1
ATOM 662 C C . GLU A 1 87 ? -6.324 10.048 18.942 1.00 85.75 87 GLU A C 1
ATOM 664 O O . GLU A 1 87 ? -5.545 10.844 19.464 1.00 85.75 87 GLU A O 1
ATOM 669 N N . PHE A 1 88 ? -7.186 9.326 19.661 1.00 85.19 88 PHE A N 1
ATOM 670 C CA . PHE A 1 88 ? -7.288 9.420 21.115 1.00 85.19 88 PHE A CA 1
ATOM 671 C C . PHE A 1 88 ? -5.963 9.065 21.803 1.00 85.19 88 PHE A C 1
ATOM 673 O O . PHE A 1 88 ? -5.484 9.819 22.652 1.00 85.19 88 PHE A O 1
ATOM 680 N N . LEU A 1 89 ? -5.327 7.961 21.401 1.00 84.06 89 LEU A N 1
ATOM 681 C CA . LEU A 1 89 ? -4.038 7.529 21.952 1.00 84.06 89 LEU A CA 1
ATOM 682 C C . LEU A 1 89 ? -2.885 8.484 21.603 1.00 84.06 89 LEU A C 1
ATOM 684 O O . LEU A 1 89 ? -1.917 8.570 22.357 1.00 84.06 89 LEU A O 1
ATOM 688 N N . ASN A 1 90 ? -2.984 9.208 20.486 1.00 84.69 90 ASN A N 1
ATOM 689 C CA . ASN A 1 90 ? -2.015 10.232 20.089 1.00 84.69 90 ASN A CA 1
ATOM 690 C C . ASN A 1 90 ? -2.342 11.637 20.601 1.00 84.69 90 ASN A C 1
ATOM 692 O O . ASN A 1 90 ? -1.580 12.563 20.324 1.00 84.69 90 ASN A O 1
ATOM 696 N N . SER A 1 91 ? -3.424 11.813 21.356 1.00 86.94 91 SER A N 1
ATOM 697 C CA . SER A 1 91 ? -3.703 13.089 22.006 1.00 86.94 91 SER A CA 1
ATOM 698 C C . SE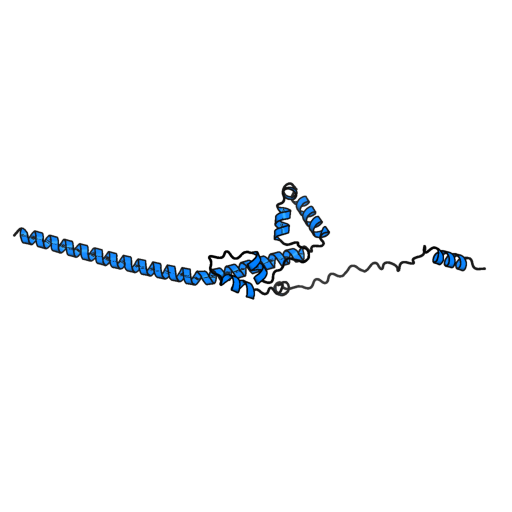R A 1 91 ? -2.613 13.427 23.027 1.00 86.94 91 SER A C 1
ATOM 700 O O . SER A 1 91 ? -2.077 12.545 23.705 1.00 86.94 91 SER A O 1
ATOM 702 N N . ASP A 1 92 ? -2.300 14.716 23.170 1.00 80.25 92 ASP A N 1
ATOM 703 C CA . ASP A 1 92 ? -1.266 15.186 24.103 1.00 80.25 92 ASP A CA 1
ATOM 704 C C . ASP A 1 92 ? -1.536 14.729 25.548 1.00 80.25 92 ASP A C 1
ATOM 706 O O . ASP A 1 92 ? -0.606 14.428 26.295 1.00 80.25 92 ASP A O 1
ATOM 710 N N . ALA A 1 93 ? -2.817 14.596 25.915 1.00 80.44 93 ALA A N 1
ATOM 711 C CA . ALA A 1 93 ? -3.256 14.110 27.219 1.00 80.44 93 ALA A CA 1
ATOM 712 C C . ALA A 1 93 ? -2.826 12.661 27.494 1.00 80.44 93 ALA A C 1
ATOM 714 O O . ALA A 1 93 ? -2.415 12.360 28.610 1.00 80.44 93 ALA A O 1
ATOM 715 N N . ILE A 1 94 ? -2.897 11.778 26.492 1.00 84.06 94 ILE A N 1
ATOM 716 C CA . ILE A 1 94 ? -2.519 10.364 26.629 1.00 84.06 94 ILE A CA 1
ATOM 717 C C . ILE A 1 94 ? -1.018 10.168 26.401 1.00 84.06 94 ILE A C 1
ATOM 719 O O . ILE A 1 94 ? -0.394 9.368 27.096 1.00 84.06 94 ILE A O 1
ATOM 723 N N . ARG A 1 95 ? -0.396 10.930 25.490 1.00 84.62 95 ARG A N 1
ATOM 724 C CA . ARG A 1 95 ? 1.058 10.851 25.242 1.00 8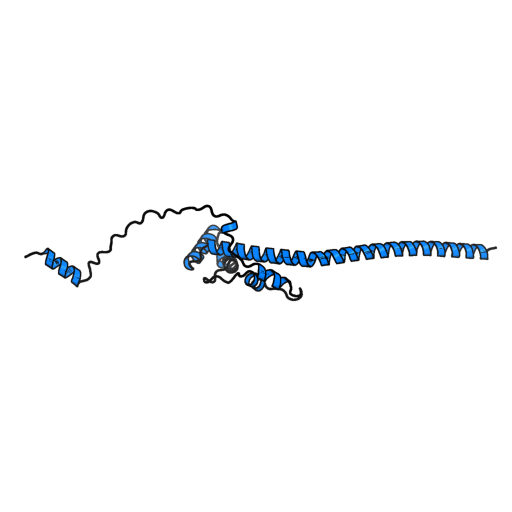4.62 95 ARG A CA 1
ATOM 725 C C . ARG A 1 95 ? 1.902 11.292 26.435 1.00 84.62 95 ARG A C 1
ATOM 727 O O . ARG A 1 95 ? 3.027 10.822 26.575 1.00 84.62 95 ARG A O 1
ATOM 734 N N . ALA A 1 96 ? 1.380 12.186 27.273 1.00 83.50 96 ALA A N 1
ATOM 735 C CA . ALA A 1 96 ? 2.043 12.621 28.500 1.00 83.50 96 ALA A CA 1
ATOM 736 C C . ALA A 1 96 ? 1.977 11.580 29.637 1.00 83.50 96 ALA A C 1
ATOM 738 O O . ALA A 1 96 ? 2.683 11.730 30.635 1.00 83.50 96 ALA A O 1
ATOM 739 N N . MET A 1 97 ? 1.141 10.543 29.510 1.00 84.56 97 MET A N 1
ATOM 740 C CA . MET A 1 97 ? 0.986 9.488 30.514 1.00 84.56 97 MET A CA 1
ATOM 741 C C . MET A 1 97 ? 2.016 8.370 30.329 1.00 84.56 97 MET A C 1
ATOM 743 O O . MET A 1 97 ? 2.513 8.109 29.232 1.00 84.56 97 MET A O 1
ATOM 747 N N . ASP A 1 98 ? 2.308 7.649 31.408 1.00 84.19 98 ASP A N 1
ATOM 748 C CA . ASP A 1 98 ? 3.057 6.404 31.341 1.00 84.19 98 ASP A CA 1
ATOM 749 C C . ASP A 1 98 ? 2.211 5.288 30.706 1.00 84.19 98 ASP A C 1
ATOM 751 O O . ASP A 1 98 ? 0.983 5.244 30.813 1.00 84.19 98 ASP A O 1
ATOM 755 N N . ARG A 1 99 ? 2.885 4.352 30.028 1.00 81.19 99 ARG A N 1
ATOM 756 C CA . ARG A 1 99 ? 2.250 3.273 29.254 1.00 81.19 99 ARG A CA 1
ATOM 757 C C . ARG A 1 99 ? 1.132 2.513 29.997 1.00 81.19 99 ARG A C 1
ATOM 759 O O . ARG A 1 99 ? 0.102 2.283 29.363 1.00 81.19 99 ARG A O 1
ATOM 766 N N . PRO A 1 100 ? 1.280 2.095 31.271 1.00 83.25 100 PRO A N 1
ATOM 767 C CA . PRO A 1 100 ? 0.211 1.367 31.954 1.00 83.25 100 PRO A CA 1
ATOM 768 C C . PRO A 1 100 ? -0.992 2.263 32.288 1.00 83.25 100 PRO A C 1
ATOM 770 O O . PRO A 1 100 ? -2.128 1.811 32.152 1.00 83.25 100 PRO A O 1
ATOM 773 N N . THR A 1 101 ? -0.778 3.533 32.635 1.00 83.88 101 THR A N 1
ATOM 774 C CA . THR A 1 101 ? -1.864 4.495 32.896 1.00 83.88 101 THR A CA 1
ATOM 775 C C . THR A 1 101 ? -2.623 4.844 31.618 1.00 83.88 101 THR A C 1
ATOM 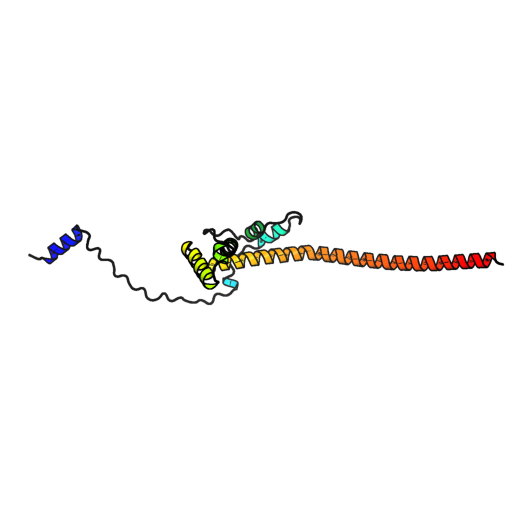777 O O . THR A 1 101 ? -3.851 4.828 31.612 1.00 83.88 101 THR A O 1
ATOM 780 N N . ALA A 1 102 ? -1.917 5.050 30.502 1.00 83.19 102 ALA A N 1
ATOM 781 C CA . ALA A 1 102 ? -2.533 5.266 29.191 1.00 83.19 102 ALA A CA 1
ATOM 782 C C . ALA A 1 102 ? -3.418 4.080 28.759 1.00 83.19 102 ALA A C 1
ATOM 784 O O . ALA A 1 102 ? -4.512 4.272 28.230 1.00 83.19 102 ALA A O 1
ATOM 785 N N . GLN A 1 103 ? -2.970 2.843 29.015 1.00 83.50 103 GLN A N 1
ATOM 786 C CA . GLN A 1 103 ? -3.755 1.635 28.736 1.00 83.50 103 GLN A CA 1
ATOM 787 C C . GLN A 1 103 ? -5.021 1.558 29.592 1.00 83.50 103 GLN A C 1
ATOM 789 O O . GLN A 1 103 ? -6.093 1.250 29.072 1.00 83.50 103 GLN A O 1
ATOM 794 N N . GLN A 1 104 ? -4.909 1.841 30.892 1.00 84.00 104 GLN A N 1
ATOM 795 C CA . GLN A 1 104 ? -6.061 1.855 31.792 1.00 84.00 104 GLN A CA 1
ATOM 796 C C . GLN A 1 104 ? -7.070 2.933 31.397 1.00 84.00 104 GLN A C 1
ATOM 798 O O . GLN A 1 104 ? -8.269 2.661 31.382 1.00 84.00 104 GLN A O 1
ATOM 803 N N . GLU A 1 105 ? -6.598 4.120 31.021 1.00 84.88 105 GLU A N 1
ATOM 804 C CA . GLU A 1 105 ? -7.460 5.222 30.604 1.00 84.88 105 GLU A CA 1
ATOM 805 C C . GLU A 1 105 ? -8.172 4.924 29.280 1.00 84.88 105 GLU A C 1
ATOM 807 O O . GLU A 1 105 ? -9.380 5.128 29.172 1.00 84.88 105 GLU A O 1
ATOM 812 N N . ALA A 1 106 ? -7.473 4.342 28.301 1.00 84.50 106 ALA A N 1
ATOM 813 C CA . ALA A 1 106 ? -8.090 3.903 27.052 1.00 84.50 106 ALA A CA 1
ATOM 814 C C . ALA A 1 106 ? -9.178 2.844 27.289 1.00 84.50 106 ALA A C 1
ATOM 816 O O . ALA A 1 106 ? -10.287 2.970 26.773 1.00 84.50 106 ALA A O 1
ATOM 817 N N . LEU A 1 107 ? -8.904 1.831 28.119 1.00 84.06 107 LEU A N 1
ATOM 818 C CA . LEU A 1 107 ? -9.901 0.815 28.473 1.00 84.06 107 LEU A CA 1
ATOM 819 C C . LEU A 1 107 ? -11.084 1.413 29.242 1.00 84.06 107 LEU A C 1
ATOM 821 O O . LEU A 1 107 ? -12.222 1.003 29.023 1.00 84.06 107 LEU A O 1
ATOM 825 N N . ARG A 1 108 ? -10.836 2.400 30.111 1.00 86.12 108 ARG A N 1
ATOM 826 C CA . ARG A 1 108 ? -11.880 3.109 30.858 1.00 86.12 108 ARG A CA 1
ATOM 827 C C . ARG A 1 108 ? -12.815 3.878 29.929 1.00 86.12 108 ARG A C 1
ATOM 829 O O . ARG A 1 108 ? -14.028 3.778 30.088 1.00 86.12 108 ARG A O 1
ATOM 836 N N . VAL A 1 109 ? -12.266 4.614 28.964 1.00 86.38 109 VAL A N 1
ATOM 837 C CA . VAL A 1 109 ? -13.046 5.379 27.979 1.00 86.38 109 VAL A CA 1
ATOM 838 C C . VAL A 1 109 ? -13.864 4.444 27.088 1.00 86.38 109 VAL A C 1
ATOM 840 O O . VAL A 1 109 ? -15.070 4.638 26.943 1.00 86.38 109 VAL A O 1
ATOM 843 N N . LEU A 1 110 ? -13.250 3.373 26.578 1.00 85.00 110 LEU A N 1
ATOM 844 C CA . LEU A 1 110 ? -13.955 2.369 25.776 1.00 85.00 110 LEU A CA 1
ATOM 845 C C . LEU A 1 110 ? -15.086 1.691 26.566 1.00 85.00 110 LEU A C 1
ATOM 847 O O . LEU A 1 110 ? -16.187 1.519 26.043 1.00 85.00 110 LEU A O 1
ATOM 851 N N . ALA A 1 111 ? -14.855 1.373 27.844 1.00 83.69 111 ALA A N 1
ATOM 852 C CA . ALA A 1 111 ? -15.876 0.805 28.722 1.00 83.69 111 ALA A CA 1
ATOM 853 C C . ALA A 1 111 ? -17.020 1.792 29.015 1.00 83.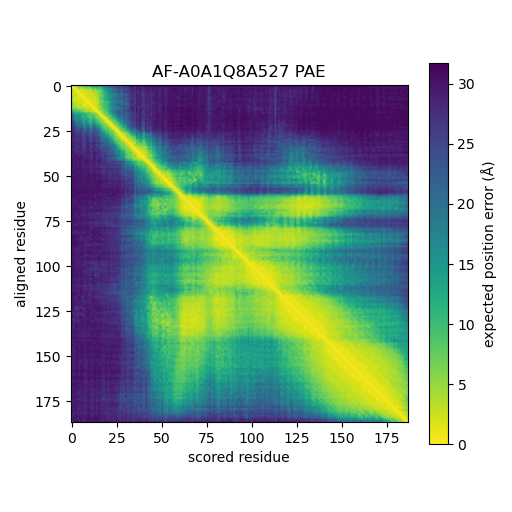69 111 ALA A C 1
ATOM 855 O O . ALA A 1 111 ? -18.183 1.386 29.043 1.00 83.69 111 ALA A O 1
ATOM 856 N N . ALA A 1 112 ? -16.716 3.082 29.199 1.00 84.62 112 ALA A N 1
ATOM 857 C CA . ALA A 1 112 ? -17.719 4.125 29.422 1.00 84.62 112 ALA A CA 1
ATOM 858 C C . ALA A 1 112 ? -18.650 4.294 28.211 1.00 84.62 112 ALA A C 1
ATOM 860 O O . ALA A 1 112 ? -19.858 4.471 28.375 1.00 84.62 112 ALA A O 1
ATOM 861 N N . GLU A 1 113 ? -18.104 4.171 27.001 1.00 82.44 113 GLU A N 1
ATOM 862 C CA . GLU A 1 113 ? -18.858 4.251 25.747 1.00 82.44 113 GLU A CA 1
ATOM 863 C C . GLU A 1 113 ? -19.436 2.898 25.289 1.00 82.44 113 GLU A C 1
ATOM 865 O O . GLU A 1 113 ? -20.045 2.809 24.223 1.00 82.44 113 GLU A O 1
ATOM 870 N N . LYS A 1 114 ? -19.314 1.852 26.124 1.00 80.88 114 LYS A N 1
ATOM 871 C CA . LYS A 1 114 ? -19.806 0.486 25.865 1.00 80.88 114 LYS A CA 1
ATOM 872 C C . LYS A 1 114 ? -19.280 -0.107 24.552 1.00 80.88 114 LYS A C 1
ATOM 874 O O . LYS A 1 114 ? -19.986 -0.856 23.878 1.00 80.88 114 LYS A O 1
ATOM 879 N N . VAL A 1 115 ? -18.047 0.232 24.186 1.00 81.38 115 VAL A N 1
ATOM 880 C CA . VAL A 1 115 ? -17.388 -0.285 22.987 1.00 81.38 115 VAL A CA 1
ATOM 881 C C . VAL A 1 115 ? -16.671 -1.581 23.339 1.00 81.38 115 VAL A C 1
ATOM 883 O O . VAL A 1 115 ? -15.800 -1.598 24.209 1.00 81.38 115 VAL A O 1
ATOM 886 N N . ASP A 1 116 ? -17.020 -2.670 22.654 1.00 81.06 116 ASP A N 1
ATOM 887 C CA . ASP A 1 116 ? -16.289 -3.926 22.786 1.00 81.06 116 ASP A CA 1
ATOM 888 C C . ASP A 1 116 ? -14.946 -3.826 22.046 1.00 81.06 116 ASP A C 1
ATOM 890 O O . ASP A 1 116 ? -14.883 -3.518 20.851 1.00 81.06 116 ASP A O 1
ATOM 894 N N . ALA A 1 117 ? -13.854 -4.118 22.753 1.00 77.44 117 ALA A N 1
ATOM 895 C CA . ALA A 1 117 ? -12.524 -4.195 22.161 1.00 77.44 117 ALA A CA 1
ATOM 896 C C . ALA A 1 117 ? -12.465 -5.241 21.035 1.00 77.44 117 ALA A C 1
ATOM 898 O O . ALA A 1 117 ? -11.739 -5.051 20.059 1.00 77.44 117 ALA A O 1
ATOM 899 N N . ALA A 1 118 ? -13.252 -6.320 21.126 1.00 79.88 118 ALA A N 1
ATOM 900 C CA . ALA A 1 118 ? -13.335 -7.319 20.067 1.00 79.88 118 ALA A CA 1
ATOM 901 C C . ALA A 1 118 ? -13.916 -6.742 18.768 1.00 79.88 118 ALA A C 1
ATOM 903 O O . ALA A 1 118 ? -13.469 -7.113 17.684 1.00 79.88 118 ALA A O 1
ATOM 904 N N . ASP A 1 119 ? -14.872 -5.817 18.855 1.00 79.12 119 ASP A N 1
ATOM 905 C CA . ASP A 1 119 ? -15.471 -5.187 17.678 1.00 79.12 119 ASP A CA 1
ATOM 906 C C . ASP A 1 119 ? -14.526 -4.170 17.031 1.00 79.12 119 ASP A C 1
ATOM 908 O O . ASP A 1 119 ? -14.440 -4.116 15.805 1.00 79.12 119 ASP A O 1
ATOM 912 N N . LEU A 1 120 ? -13.727 -3.452 17.828 1.00 80.06 120 LEU A N 1
ATOM 913 C CA . LEU A 1 120 ? -12.650 -2.602 17.308 1.00 80.06 120 LEU A CA 1
ATOM 914 C C . LEU A 1 120 ? -11.569 -3.409 16.582 1.00 80.06 120 LEU A C 1
ATOM 916 O O . LEU A 1 120 ? -11.092 -2.998 15.528 1.00 80.06 120 LEU A O 1
ATOM 920 N N . ILE A 1 121 ? -11.194 -4.573 17.115 1.00 82.75 121 ILE A N 1
ATOM 921 C CA . ILE A 1 121 ? -10.224 -5.456 16.455 1.00 82.75 121 ILE A CA 1
ATOM 922 C C . ILE A 1 121 ? -10.799 -5.999 15.140 1.00 82.75 121 ILE A C 1
ATOM 924 O O . ILE A 1 121 ? -10.089 -6.036 14.137 1.00 82.75 121 ILE A O 1
ATOM 928 N N . LYS A 1 122 ? -12.084 -6.379 15.105 1.00 82.50 122 LYS A N 1
ATOM 929 C CA . LYS A 1 122 ? -12.749 -6.797 13.858 1.00 82.50 122 LYS A CA 1
ATOM 930 C C . LYS A 1 122 ? -12.782 -5.671 12.824 1.00 82.50 122 LYS A C 1
ATOM 932 O O . LYS A 1 122 ? -12.529 -5.944 11.655 1.00 82.50 122 LYS A O 1
ATOM 937 N N . ASP A 1 123 ? -13.063 -4.434 13.240 1.00 81.75 123 ASP A N 1
ATOM 938 C CA . ASP A 1 123 ? -13.006 -3.249 12.368 1.00 81.75 123 ASP A CA 1
ATOM 939 C C . ASP A 1 123 ? -11.585 -3.036 11.818 1.00 81.75 123 ASP A C 1
ATOM 941 O O . ASP A 1 123 ? -11.422 -2.839 10.615 1.00 81.75 123 ASP A O 1
ATOM 945 N N . ALA A 1 124 ? -10.551 -3.180 12.656 1.00 83.75 124 ALA A N 1
ATOM 946 C CA . ALA A 1 124 ? -9.149 -3.061 12.238 1.00 83.75 124 ALA A CA 1
ATOM 947 C C . ALA A 1 124 ? -8.785 -4.078 11.153 1.00 83.75 124 ALA A C 1
ATOM 949 O O . ALA A 1 124 ? -8.277 -3.710 10.097 1.00 83.75 124 ALA A O 1
ATOM 950 N N . VAL A 1 125 ? -9.086 -5.354 11.407 1.00 85.75 125 VAL A N 1
ATOM 951 C CA . VAL A 1 125 ? -8.799 -6.449 10.474 1.00 85.75 125 VAL A CA 1
ATOM 952 C C . VAL A 1 125 ? -9.585 -6.275 9.175 1.00 85.75 125 VAL A C 1
ATOM 954 O O . VAL A 1 125 ? -9.049 -6.519 8.098 1.00 85.75 125 VAL A O 1
ATOM 957 N N . ALA A 1 126 ? -10.838 -5.822 9.250 1.00 84.88 126 ALA A N 1
ATOM 958 C CA . ALA A 1 126 ? -11.652 -5.578 8.065 1.00 84.88 126 ALA A CA 1
ATOM 959 C C . ALA A 1 126 ? -11.065 -4.471 7.177 1.00 84.88 126 ALA A C 1
ATOM 961 O O . ALA A 1 126 ? -10.996 -4.632 5.957 1.00 84.88 126 ALA A O 1
ATOM 962 N N . ARG A 1 127 ? -10.628 -3.358 7.778 1.00 85.38 127 ARG A N 1
ATOM 963 C CA . ARG A 1 127 ? -10.008 -2.238 7.052 1.00 85.38 127 ARG A CA 1
ATOM 964 C C . ARG A 1 127 ? -8.690 -2.642 6.406 1.00 85.38 127 ARG A C 1
ATOM 966 O O . ARG A 1 127 ? -8.474 -2.308 5.246 1.00 85.38 127 ARG A O 1
ATOM 973 N N . ASP A 1 128 ? -7.861 -3.391 7.125 1.00 86.69 128 ASP A N 1
ATOM 974 C CA . ASP A 1 128 ? -6.590 -3.920 6.620 1.00 86.69 128 ASP A CA 1
ATOM 975 C C . ASP A 1 128 ? -6.810 -4.821 5.394 1.00 86.69 128 ASP A C 1
ATOM 977 O O . ASP A 1 128 ? -6.286 -4.557 4.315 1.00 86.69 128 ASP A O 1
ATOM 981 N N . GLN A 1 129 ? -7.736 -5.780 5.492 1.00 86.19 129 GLN A N 1
ATOM 982 C CA . GLN A 1 129 ? -8.108 -6.651 4.370 1.00 86.19 129 GLN A CA 1
ATOM 983 C C . GLN A 1 129 ? -8.666 -5.881 3.163 1.00 86.19 129 GLN A C 1
ATOM 985 O O . GLN A 1 129 ? -8.433 -6.262 2.013 1.00 86.19 129 GLN A O 1
ATOM 990 N N . ALA A 1 130 ? -9.420 -4.803 3.399 1.00 87.12 130 ALA A N 1
ATOM 991 C CA . ALA A 1 130 ? -9.924 -3.950 2.326 1.00 87.12 130 ALA A CA 1
ATOM 992 C C . ALA A 1 130 ? -8.790 -3.199 1.608 1.00 87.12 130 ALA A C 1
ATOM 994 O O . ALA A 1 130 ? -8.823 -3.066 0.380 1.00 87.12 130 ALA A O 1
ATOM 995 N N . LEU A 1 131 ? -7.783 -2.736 2.355 1.00 87.19 131 LEU A N 1
ATOM 996 C CA . LEU A 1 131 ? -6.598 -2.091 1.793 1.00 87.19 131 LEU A CA 1
ATOM 997 C C . LEU A 1 131 ? -5.748 -3.081 0.998 1.00 87.19 131 LEU A C 1
ATOM 999 O O . LEU A 1 131 ? -5.372 -2.757 -0.128 1.00 87.19 131 LEU A O 1
ATOM 1003 N N . ASP A 1 132 ? -5.510 -4.282 1.521 1.00 88.06 132 ASP A N 1
ATOM 1004 C CA . ASP A 1 132 ? -4.772 -5.338 0.818 1.00 88.06 132 ASP A CA 1
ATOM 1005 C C . ASP A 1 132 ? -5.442 -5.697 -0.513 1.00 88.06 132 ASP A C 1
ATOM 1007 O O . ASP A 1 132 ? -4.798 -5.716 -1.564 1.00 88.06 132 ASP A O 1
ATOM 1011 N N . ALA A 1 133 ? -6.766 -5.880 -0.512 1.00 85.69 133 ALA A N 1
ATOM 1012 C CA . ALA A 1 133 ? -7.521 -6.172 -1.728 1.00 85.69 133 ALA A CA 1
ATOM 1013 C C . ALA A 1 133 ? -7.412 -5.048 -2.776 1.00 85.69 133 ALA A C 1
ATOM 1015 O O . ALA A 1 133 ? -7.303 -5.313 -3.979 1.00 85.69 133 ALA A O 1
ATOM 1016 N N . TYR A 1 134 ? -7.427 -3.787 -2.334 1.00 84.62 134 TYR A N 1
ATOM 1017 C CA . TYR A 1 134 ? -7.221 -2.639 -3.215 1.00 84.62 134 TYR A CA 1
ATOM 1018 C C . TYR A 1 134 ? -5.792 -2.600 -3.778 1.00 84.62 134 TYR A C 1
ATOM 1020 O O . TYR A 1 134 ? -5.605 -2.384 -4.979 1.00 84.62 134 TYR A O 1
ATOM 1028 N N . GLN A 1 135 ? -4.782 -2.841 -2.938 1.00 86.38 135 GLN A N 1
ATOM 1029 C CA . GLN A 1 135 ? -3.376 -2.871 -3.344 1.00 86.38 135 GLN A CA 1
ATOM 1030 C C . GLN A 1 135 ? -3.108 -3.970 -4.372 1.00 86.38 135 GLN A C 1
ATOM 1032 O O . GLN A 1 135 ? -2.517 -3.690 -5.417 1.00 86.38 135 GLN A O 1
ATOM 1037 N N . ASP A 1 136 ? -3.612 -5.180 -4.134 1.00 85.38 136 ASP A N 1
ATOM 1038 C CA . ASP A 1 136 ? -3.502 -6.312 -5.053 1.00 85.38 136 ASP A CA 1
ATOM 1039 C C . ASP A 1 136 ? -4.121 -6.003 -6.416 1.00 85.38 136 ASP A C 1
ATOM 1041 O O . ASP A 1 136 ? -3.538 -6.289 -7.468 1.00 85.38 136 ASP A O 1
ATOM 1045 N N . PHE A 1 137 ? -5.303 -5.385 -6.425 1.00 83.62 137 PHE A N 1
ATOM 1046 C CA . PHE A 1 137 ? -5.952 -4.988 -7.668 1.00 83.62 137 PHE A CA 1
ATOM 1047 C C . PHE A 1 137 ? -5.118 -3.945 -8.423 1.00 83.62 137 PHE A C 1
ATOM 1049 O O . PHE A 1 137 ? -4.889 -4.069 -9.631 1.00 83.62 137 PHE A O 1
ATOM 1056 N N . MET A 1 138 ? -4.620 -2.929 -7.717 1.00 82.31 138 MET A N 1
ATOM 1057 C CA . MET A 1 138 ? -3.781 -1.888 -8.309 1.00 82.31 138 MET A CA 1
ATOM 1058 C C . MET A 1 138 ? -2.456 -2.444 -8.836 1.00 82.31 138 MET A C 1
ATOM 1060 O O . MET A 1 138 ? -2.012 -2.029 -9.909 1.00 82.31 138 MET A O 1
ATOM 1064 N N . ALA A 1 139 ? -1.851 -3.406 -8.138 1.00 82.81 139 ALA A N 1
ATOM 1065 C CA . ALA A 1 139 ? -0.656 -4.108 -8.590 1.00 82.81 139 ALA A CA 1
ATOM 1066 C C . ALA A 1 139 ? -0.926 -4.853 -9.906 1.00 82.81 139 ALA A C 1
ATOM 1068 O O . ALA A 1 139 ? -0.233 -4.618 -10.896 1.00 82.81 139 ALA A O 1
ATOM 1069 N N . ARG A 1 140 ? -2.006 -5.643 -9.975 1.00 82.06 140 ARG A N 1
ATOM 1070 C CA . ARG A 1 140 ? -2.408 -6.364 -11.199 1.00 82.06 140 ARG A CA 1
ATOM 1071 C C . ARG A 1 140 ? -2.675 -5.439 -12.385 1.00 82.06 140 ARG A C 1
ATOM 1073 O O . ARG A 1 140 ? -2.377 -5.808 -13.515 1.00 82.06 140 ARG A O 1
ATOM 1080 N N . LYS A 1 141 ? -3.221 -4.242 -12.151 1.00 79.56 141 LYS A N 1
ATOM 1081 C CA . LYS A 1 141 ? -3.472 -3.241 -13.205 1.00 79.56 141 LYS A CA 1
ATOM 1082 C C . LYS A 1 141 ? -2.181 -2.578 -13.698 1.00 79.56 141 LYS A C 1
ATOM 1084 O O . LYS A 1 141 ? -2.073 -2.242 -14.877 1.00 79.56 141 LYS A O 1
ATOM 1089 N N . ARG A 1 142 ? -1.205 -2.368 -12.809 1.00 81.69 142 ARG A N 1
ATOM 1090 C CA . ARG A 1 142 ? 0.088 -1.741 -13.137 1.00 81.69 142 ARG A CA 1
ATOM 1091 C C . ARG A 1 142 ? 1.038 -2.707 -13.837 1.00 81.69 142 ARG A C 1
ATOM 1093 O O . ARG A 1 142 ? 1.719 -2.287 -14.767 1.00 81.69 142 ARG A O 1
ATOM 1100 N N . GLU A 1 143 ? 1.023 -3.976 -13.449 1.00 86.88 143 GLU A N 1
ATOM 1101 C CA . GLU A 1 143 ? 1.890 -5.032 -13.981 1.00 86.88 143 GLU A CA 1
ATOM 1102 C C . GLU A 1 143 ? 1.961 -5.090 -15.523 1.00 86.88 143 GLU A C 1
ATOM 1104 O O . GLU A 1 143 ? 3.061 -4.993 -16.068 1.00 86.88 143 GLU A O 1
ATOM 1109 N N . PRO A 1 144 ? 0.845 -5.158 -16.283 1.00 85.31 144 PRO A N 1
ATOM 1110 C CA . PRO A 1 144 ? 0.916 -5.221 -17.744 1.00 85.31 144 PRO A CA 1
ATOM 1111 C C . PRO A 1 144 ? 1.491 -3.941 -18.356 1.00 85.31 144 PRO A C 1
ATOM 1113 O O . PRO A 1 144 ? 2.162 -4.000 -19.384 1.00 85.31 144 PRO A O 1
ATOM 1116 N N . ARG A 1 145 ? 1.254 -2.782 -17.728 1.00 83.75 145 ARG A N 1
ATOM 1117 C CA . ARG A 1 145 ? 1.797 -1.502 -18.193 1.00 83.75 145 ARG A CA 1
ATOM 1118 C C . ARG A 1 145 ? 3.300 -1.418 -17.946 1.00 83.75 145 ARG A C 1
ATOM 1120 O O . ARG A 1 145 ? 4.015 -0.955 -18.827 1.00 83.75 145 ARG A O 1
ATOM 1127 N N . ILE A 1 146 ? 3.769 -1.871 -16.783 1.00 86.94 146 ILE A N 1
ATOM 1128 C CA . ILE A 1 146 ? 5.200 -1.960 -16.464 1.00 86.94 146 ILE A CA 1
ATOM 1129 C C . ILE A 1 146 ? 5.879 -2.885 -17.471 1.00 86.94 146 ILE A C 1
ATOM 1131 O O . ILE A 1 146 ? 6.812 -2.465 -18.149 1.00 86.94 146 ILE A O 1
ATOM 1135 N N . ARG A 1 147 ? 5.327 -4.084 -17.673 1.00 91.06 147 ARG A N 1
ATOM 1136 C CA . ARG A 1 147 ? 5.853 -5.058 -18.629 1.00 91.06 147 ARG A CA 1
ATOM 1137 C C . ARG A 1 147 ? 5.908 -4.523 -20.062 1.00 91.06 147 ARG A C 1
ATOM 1139 O O . ARG A 1 147 ? 6.916 -4.688 -20.739 1.00 91.06 147 ARG A O 1
ATOM 1146 N N . ALA A 1 148 ? 4.860 -3.836 -20.518 1.00 90.31 148 ALA A N 1
ATOM 1147 C CA . ALA A 1 148 ? 4.839 -3.224 -21.846 1.00 90.31 148 ALA A CA 1
ATOM 1148 C C . ALA A 1 148 ? 5.918 -2.138 -22.011 1.00 90.31 148 ALA A C 1
ATOM 1150 O O . ALA A 1 148 ? 6.549 -2.053 -23.064 1.00 90.31 148 ALA A O 1
ATOM 1151 N N . LEU A 1 149 ? 6.150 -1.324 -20.975 1.00 92.44 149 LEU A N 1
ATOM 1152 C CA . LEU A 1 149 ? 7.205 -0.308 -20.981 1.00 92.44 149 LEU A CA 1
ATOM 1153 C C . LEU A 1 149 ? 8.605 -0.934 -20.966 1.00 92.44 149 LEU A C 1
ATOM 1155 O O . LEU A 1 149 ? 9.495 -0.441 -21.656 1.00 92.44 149 LEU A O 1
ATOM 1159 N N . GLU A 1 150 ? 8.803 -2.025 -20.228 1.00 94.19 150 GLU A N 1
ATOM 1160 C CA . GLU A 1 150 ? 10.059 -2.783 -20.224 1.00 94.19 150 GLU A CA 1
ATOM 1161 C C . GLU A 1 150 ? 10.347 -3.413 -21.591 1.00 94.19 150 GLU A C 1
ATOM 1163 O O . GLU A 1 150 ? 11.459 -3.284 -22.110 1.00 94.19 150 GLU A O 1
ATOM 1168 N N . ASP A 1 151 ? 9.338 -4.023 -22.217 1.00 95.06 151 ASP A N 1
ATOM 1169 C CA . ASP A 1 151 ? 9.448 -4.579 -23.566 1.00 95.06 151 ASP A CA 1
ATOM 1170 C C . ASP A 1 151 ? 9.764 -3.488 -24.596 1.00 95.06 151 ASP A C 1
ATOM 1172 O O . ASP A 1 151 ? 10.626 -3.674 -25.459 1.00 95.06 151 ASP A O 1
ATOM 1176 N N . GLN A 1 152 ? 9.103 -2.330 -24.501 1.00 93.75 152 GLN A N 1
ATOM 1177 C CA . GLN A 1 152 ? 9.377 -1.187 -25.369 1.00 93.75 152 GLN A CA 1
ATOM 1178 C C . GLN A 1 152 ? 10.804 -0.667 -25.174 1.00 93.75 152 GLN A C 1
ATOM 1180 O O . GLN A 1 152 ? 11.510 -0.449 -26.157 1.00 93.75 152 GLN A O 1
ATOM 1185 N N . ARG A 1 153 ? 11.254 -0.511 -23.924 1.00 95.38 153 ARG A N 1
ATOM 1186 C CA . ARG A 1 153 ? 12.624 -0.093 -23.613 1.00 95.38 153 ARG A CA 1
ATOM 1187 C C . ARG A 1 153 ? 13.637 -1.051 -24.240 1.00 95.38 153 ARG A C 1
ATOM 1189 O O . ARG A 1 153 ? 14.561 -0.599 -24.906 1.00 95.38 153 ARG A O 1
ATOM 1196 N N . LYS A 1 154 ? 13.440 -2.361 -24.079 1.00 96.12 154 LYS A N 1
ATOM 1197 C CA . LYS A 1 154 ? 14.340 -3.379 -24.633 1.00 96.12 154 LYS A CA 1
ATOM 1198 C C . LYS A 1 154 ? 14.401 -3.336 -26.162 1.00 96.12 154 LYS A C 1
ATOM 1200 O O . LYS A 1 154 ? 15.479 -3.494 -26.727 1.00 96.12 154 LYS A O 1
ATOM 1205 N N . ARG A 1 155 ? 13.266 -3.115 -26.837 1.00 96.31 155 ARG A N 1
ATOM 1206 C CA . ARG A 1 155 ? 13.228 -2.947 -28.302 1.00 96.31 155 ARG A CA 1
ATOM 1207 C C . ARG A 1 155 ? 14.019 -1.722 -28.746 1.00 96.31 155 ARG A C 1
ATOM 1209 O O . ARG A 1 155 ? 14.856 -1.839 -29.630 1.00 96.31 155 ARG A O 1
ATOM 1216 N N . LEU A 1 156 ? 13.810 -0.585 -28.085 1.00 96.06 156 LEU A N 1
ATOM 1217 C CA . LEU A 1 156 ? 14.539 0.647 -28.391 1.00 96.06 156 LEU A CA 1
ATOM 1218 C C . LEU A 1 156 ? 16.047 0.488 -28.161 1.00 96.06 156 LEU A C 1
ATOM 1220 O O . LEU A 1 156 ? 16.839 0.932 -28.982 1.00 96.06 156 LEU A O 1
ATOM 1224 N N . GLU A 1 157 ? 16.463 -0.193 -27.091 1.00 95.56 157 GLU A N 1
ATOM 1225 C CA . GLU A 1 157 ? 17.881 -0.491 -26.845 1.00 95.56 157 GLU A CA 1
ATOM 1226 C C . GLU A 1 157 ? 18.499 -1.346 -27.963 1.00 95.56 157 GLU A C 1
ATOM 1228 O O . GLU A 1 157 ? 19.635 -1.104 -28.370 1.00 95.56 157 GLU A O 1
ATOM 1233 N N . GLN A 1 158 ? 17.753 -2.320 -28.493 1.00 96.75 158 GLN A N 1
ATOM 1234 C CA . GLN A 1 158 ? 18.199 -3.138 -29.625 1.00 96.75 158 GLN A CA 1
ATOM 1235 C C . GLN A 1 158 ? 18.299 -2.328 -30.923 1.00 96.75 158 GLN A C 1
ATOM 1237 O O . GLN A 1 158 ? 19.273 -2.484 -31.659 1.00 96.75 158 GLN A O 1
ATOM 1242 N N . GLU A 1 159 ? 17.324 -1.459 -31.193 1.00 96.19 159 GLU A N 1
ATOM 1243 C CA . GLU A 1 159 ? 17.332 -0.568 -32.359 1.00 96.19 159 GLU A CA 1
ATOM 1244 C C . GLU A 1 159 ? 18.517 0.402 -32.311 1.00 96.19 159 GLU A C 1
ATOM 1246 O O . GLU A 1 159 ? 19.262 0.499 -33.285 1.00 96.19 159 GLU A O 1
ATOM 1251 N N . ILE A 1 160 ? 18.756 1.035 -31.157 1.00 95.88 160 ILE A N 1
ATOM 1252 C CA . ILE A 1 160 ? 19.903 1.927 -30.941 1.00 95.88 160 ILE A CA 1
ATOM 1253 C C . ILE A 1 160 ? 21.215 1.172 -31.180 1.00 95.88 160 ILE A C 1
ATOM 1255 O O . ILE A 1 160 ? 22.073 1.651 -31.918 1.00 95.88 160 ILE A O 1
ATOM 1259 N N . ALA A 1 161 ? 21.370 -0.030 -30.617 1.00 96.69 161 ALA A N 1
ATOM 1260 C CA . ALA A 1 161 ? 22.587 -0.820 -30.796 1.00 96.69 161 ALA A CA 1
ATOM 1261 C C . ALA A 1 161 ? 22.839 -1.196 -32.272 1.00 96.69 161 ALA A C 1
ATOM 1263 O O . ALA A 1 161 ? 23.975 -1.119 -32.752 1.00 96.69 161 ALA A O 1
ATOM 1264 N N . ALA A 1 162 ? 21.785 -1.569 -33.005 1.00 96.69 162 ALA A N 1
ATOM 1265 C CA . ALA A 1 162 ? 21.869 -1.893 -34.429 1.00 96.69 162 ALA A CA 1
ATOM 1266 C C . ALA A 1 162 ? 22.200 -0.658 -35.287 1.00 96.69 162 ALA A C 1
ATOM 1268 O O . ALA A 1 162 ? 23.001 -0.732 -36.229 1.00 96.69 162 ALA A O 1
ATOM 1269 N N . GLU A 1 163 ? 21.623 0.497 -34.953 1.00 96.19 163 GLU A N 1
ATOM 1270 C CA . GLU A 1 163 ? 21.916 1.761 -35.625 1.00 96.19 163 GLU A CA 1
ATOM 1271 C C . GLU A 1 163 ? 23.361 2.212 -35.358 1.00 96.19 163 GLU A C 1
ATOM 1273 O O . GLU A 1 163 ? 24.073 2.608 -36.284 1.00 96.19 163 GLU A O 1
ATOM 1278 N N . GLU A 1 164 ? 23.850 2.071 -34.125 1.00 95.94 164 GLU A N 1
ATOM 1279 C CA . GLU A 1 164 ? 25.241 2.358 -33.766 1.00 95.94 164 GLU A CA 1
ATOM 1280 C C . GLU A 1 164 ? 26.238 1.468 -34.519 1.00 95.94 164 GLU A C 1
ATOM 1282 O O . GLU A 1 164 ? 27.311 1.930 -34.929 1.00 95.94 164 GLU A O 1
ATOM 1287 N N . GLU A 1 165 ? 25.922 0.187 -34.717 1.00 96.19 165 GLU A N 1
ATOM 1288 C CA . GLU A 1 165 ? 26.723 -0.719 -35.543 1.00 96.19 165 GLU A CA 1
ATOM 1289 C C . GLU A 1 165 ? 26.737 -0.285 -37.010 1.00 96.19 165 GLU A C 1
ATOM 1291 O O . GLU A 1 165 ? 27.815 -0.073 -37.576 1.00 96.19 165 GLU A O 1
ATOM 1296 N N . SER A 1 166 ? 25.564 -0.010 -37.578 1.00 95.81 166 SER A N 1
ATOM 1297 C CA . SER A 1 166 ? 25.419 0.494 -38.948 1.00 95.81 166 SER A CA 1
ATOM 1298 C C . SER A 1 166 ? 26.206 1.796 -39.164 1.00 95.81 166 SER A C 1
ATOM 1300 O O . SER A 1 166 ? 26.928 1.955 -40.158 1.00 95.81 166 SER A O 1
ATOM 1302 N N . TRP A 1 167 ? 26.160 2.716 -38.195 1.00 94.62 167 TRP A N 1
ATOM 1303 C CA . TRP A 1 167 ? 26.942 3.953 -38.208 1.00 94.62 167 TRP A CA 1
ATOM 1304 C C . TRP A 1 167 ? 28.447 3.710 -38.115 1.00 94.62 167 TRP A C 1
ATOM 1306 O O . TRP A 1 167 ? 29.236 4.412 -38.761 1.00 94.62 167 TRP A O 1
ATOM 1316 N N . ARG A 1 168 ? 28.888 2.743 -37.303 1.00 96.56 168 ARG A N 1
ATOM 1317 C CA . ARG A 1 168 ? 30.307 2.361 -37.211 1.00 96.56 168 ARG A CA 1
ATOM 1318 C C . ARG A 1 168 ? 30.806 1.809 -38.542 1.00 96.56 168 ARG A C 1
ATOM 1320 O O . ARG A 1 168 ? 31.875 2.223 -38.998 1.00 96.56 168 ARG A O 1
ATOM 1327 N N . GLU A 1 169 ? 30.041 0.938 -39.188 1.00 96.00 169 GLU A N 1
ATOM 1328 C CA . GLU A 1 169 ? 30.380 0.384 -40.500 1.00 96.00 169 GLU A CA 1
ATOM 1329 C C . GLU A 1 169 ? 30.412 1.449 -41.593 1.00 96.00 169 GLU A C 1
ATOM 1331 O O . GLU A 1 169 ? 31.361 1.515 -42.379 1.00 96.00 169 GLU A O 1
ATOM 1336 N N . TRP A 1 170 ? 29.412 2.331 -41.632 1.00 95.69 170 TRP A N 1
ATOM 1337 C CA . TRP A 1 170 ? 29.399 3.452 -42.566 1.00 95.69 170 TRP A CA 1
ATOM 1338 C C . TRP A 1 170 ? 30.626 4.352 -42.384 1.00 95.69 170 TRP A C 1
ATOM 1340 O O . TRP A 1 170 ? 31.304 4.667 -43.364 1.00 95.69 170 TRP A O 1
ATOM 1350 N N . ARG A 1 171 ? 30.992 4.693 -41.138 1.00 95.06 171 ARG A N 1
ATOM 1351 C CA . ARG A 1 171 ? 32.195 5.496 -40.847 1.00 95.06 171 ARG A CA 1
ATOM 1352 C C . ARG A 1 171 ? 33.483 4.801 -41.280 1.00 95.06 171 ARG A C 1
ATOM 1354 O O . ARG A 1 171 ? 34.415 5.472 -41.719 1.00 95.06 171 ARG A O 1
ATOM 1361 N N . ARG A 1 172 ? 33.570 3.472 -41.153 1.00 95.50 172 ARG A N 1
ATOM 1362 C CA . ARG A 1 172 ? 34.713 2.695 -41.665 1.00 95.50 172 ARG A CA 1
ATOM 1363 C C . ARG A 1 172 ? 34.792 2.782 -43.190 1.00 95.50 172 ARG A C 1
ATOM 1365 O O . ARG A 1 172 ? 35.844 3.136 -43.710 1.00 95.50 172 ARG A O 1
ATOM 1372 N N . ARG A 1 173 ? 33.675 2.545 -43.889 1.00 94.94 173 ARG A N 1
ATOM 1373 C CA . ARG A 1 173 ? 33.602 2.628 -45.359 1.00 94.94 173 ARG A CA 1
ATOM 1374 C C . ARG A 1 173 ? 33.941 4.021 -45.881 1.00 94.94 173 ARG A C 1
ATOM 1376 O O . ARG A 1 173 ? 34.681 4.140 -46.850 1.00 94.94 173 ARG A O 1
ATOM 1383 N N . LYS A 1 174 ? 33.433 5.071 -45.232 1.00 94.25 174 LYS A N 1
ATOM 1384 C CA . LYS A 1 174 ? 33.726 6.457 -45.611 1.00 94.25 174 LYS A CA 1
ATOM 1385 C C . LYS A 1 174 ? 35.223 6.763 -45.517 1.00 94.25 174 LYS A C 1
ATOM 1387 O O . LYS A 1 174 ? 35.794 7.221 -46.498 1.00 94.25 174 LYS A O 1
ATOM 1392 N N . ARG A 1 175 ? 35.866 6.419 -44.395 1.00 92.06 175 ARG A N 1
ATOM 1393 C CA . ARG A 1 175 ? 37.317 6.608 -44.219 1.00 92.06 175 ARG A CA 1
ATOM 1394 C C . ARG A 1 175 ? 38.146 5.826 -45.237 1.00 92.06 175 ARG A C 1
ATOM 1396 O O . ARG A 1 175 ? 39.131 6.353 -45.736 1.00 92.06 175 ARG A O 1
ATOM 1403 N N . ALA A 1 176 ? 37.749 4.592 -45.557 1.00 92.56 176 ALA A N 1
ATOM 1404 C CA . ALA A 1 176 ? 38.433 3.789 -46.570 1.00 92.56 176 ALA A CA 1
ATOM 1405 C C . ALA A 1 176 ? 38.386 4.459 -47.954 1.00 92.56 176 ALA A C 1
ATOM 1407 O O . ALA A 1 176 ? 39.423 4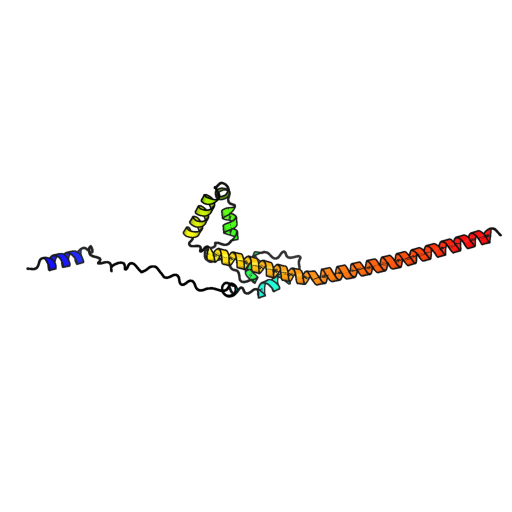.620 -48.588 1.00 92.56 176 ALA A O 1
ATOM 1408 N N . ARG A 1 177 ? 37.208 4.944 -48.373 1.00 90.75 177 ARG A N 1
ATOM 1409 C CA . ARG A 1 177 ? 37.045 5.677 -49.641 1.00 90.75 177 ARG A CA 1
ATOM 1410 C C . ARG A 1 177 ? 37.843 6.977 -49.677 1.00 90.75 177 ARG A C 1
ATOM 1412 O O . ARG A 1 177 ? 38.443 7.294 -50.695 1.00 90.75 177 ARG A O 1
ATOM 1419 N N . GLU A 1 178 ? 37.846 7.737 -48.583 1.00 89.75 178 GLU A N 1
ATOM 1420 C CA . GLU A 1 178 ? 38.653 8.959 -48.475 1.00 89.75 178 GLU A CA 1
ATOM 1421 C C . GLU A 1 178 ? 40.148 8.647 -48.632 1.00 89.75 178 GLU A C 1
ATOM 1423 O O . GLU A 1 178 ? 40.834 9.324 -49.393 1.00 89.75 178 GLU A O 1
ATOM 1428 N N . HIS A 1 179 ? 40.636 7.582 -47.991 1.00 88.31 179 HIS A N 1
ATOM 1429 C CA . HIS A 1 179 ? 42.023 7.138 -48.123 1.00 88.31 179 HIS A CA 1
ATOM 1430 C C . HIS A 1 179 ? 42.367 6.696 -49.558 1.00 88.31 179 HIS A C 1
ATOM 1432 O O . HIS A 1 179 ? 43.414 7.071 -50.078 1.00 88.31 179 HIS A O 1
ATOM 1438 N N . GLU A 1 180 ? 41.490 5.939 -50.223 1.00 88.44 180 GLU A N 1
ATOM 1439 C CA . GLU A 1 180 ? 41.658 5.549 -51.633 1.00 88.44 180 GLU A CA 1
ATOM 1440 C C . GLU A 1 180 ? 41.711 6.766 -52.570 1.00 88.44 180 GLU A C 1
ATOM 1442 O O . GLU A 1 180 ? 42.589 6.843 -53.428 1.00 88.44 180 GLU A O 1
ATOM 1447 N N . MET A 1 181 ? 40.824 7.750 -52.380 1.00 84.81 181 MET A N 1
ATOM 1448 C CA . MET A 1 181 ? 40.815 8.983 -53.179 1.00 84.81 181 MET A CA 1
ATOM 1449 C C . MET A 1 181 ? 42.093 9.811 -52.991 1.00 84.81 181 MET A C 1
ATOM 1451 O O . MET A 1 181 ? 42.627 10.339 -53.967 1.00 84.81 181 MET A O 1
ATOM 1455 N N . VAL A 1 182 ? 42.610 9.903 -51.760 1.00 86.38 182 VAL A N 1
ATOM 1456 C CA . VAL A 1 182 ? 43.878 10.596 -51.470 1.00 86.38 182 VAL A CA 1
ATOM 1457 C C . VAL A 1 182 ? 45.056 9.861 -52.113 1.00 86.38 182 VAL A C 1
ATOM 1459 O O . VAL A 1 182 ? 45.908 10.491 -52.729 1.00 86.38 182 VAL A O 1
ATOM 1462 N N . MET A 1 183 ? 45.084 8.528 -52.054 1.00 80.00 183 MET A N 1
ATOM 1463 C CA . MET A 1 183 ? 46.135 7.744 -52.710 1.00 80.00 183 MET A CA 1
ATOM 1464 C C . MET A 1 183 ? 46.095 7.854 -54.241 1.00 80.00 183 MET A C 1
ATOM 1466 O O . MET A 1 183 ? 47.147 7.889 -54.871 1.00 80.00 183 MET A O 1
ATOM 1470 N N . SER A 1 184 ? 44.903 7.953 -54.835 1.00 77.62 184 SER A N 1
ATOM 1471 C CA . SER A 1 184 ? 44.723 8.098 -56.287 1.00 77.62 184 SER A CA 1
ATOM 1472 C C . SER A 1 184 ? 45.060 9.492 -56.826 1.00 77.62 184 SER A C 1
ATOM 1474 O O . SER A 1 184 ? 45.249 9.626 -58.029 1.00 77.62 184 SER A O 1
ATOM 1476 N N . THR A 1 185 ? 45.090 10.529 -55.985 1.00 74.94 185 THR A N 1
ATOM 1477 C CA . THR A 1 185 ? 45.425 11.908 -56.396 1.00 74.94 185 THR A CA 1
ATOM 1478 C C . THR A 1 185 ? 46.916 12.237 -56.258 1.00 74.94 185 THR A C 1
ATOM 1480 O O . THR A 1 185 ? 47.340 13.307 -56.685 1.00 74.94 185 THR A O 1
ATOM 1483 N N . VAL A 1 186 ? 47.711 11.331 -55.675 1.00 64.81 186 VAL A N 1
ATOM 1484 C CA . VAL A 1 186 ? 49.164 11.487 -55.457 1.00 64.81 186 VAL A CA 1
ATOM 1485 C C . VAL A 1 186 ? 50.008 10.704 -56.489 1.00 64.81 186 VAL A C 1
ATOM 1487 O O . VAL A 1 186 ? 51.230 10.849 -56.503 1.00 64.81 186 VAL A O 1
ATOM 1490 N N . GLN A 1 187 ? 49.384 9.912 -57.372 1.00 49.00 187 GLN A N 1
ATOM 1491 C CA . GLN A 1 187 ? 50.028 9.267 -58.534 1.00 49.00 187 GLN A CA 1
ATOM 1492 C C . GLN A 1 187 ? 49.876 10.111 -59.799 1.00 49.00 187 GLN A C 1
ATOM 1494 O O . GLN A 1 187 ? 50.841 10.117 -60.595 1.00 49.00 187 GLN A O 1
#

pLDDT: mean 74.83, std 16.64, range [36.69, 96.75]

Sequence (187 aa):
MNLLGMLRKFGDRVGIIELAPEARLDAPVKIQTRAVTLSELATKIQITGVGKLAELPAELSVSFEDIYRAAGIHATSTGWTVERLYEFLNSDAIRAMDRPTAQQEALRVLAAEKVDAADLIKDAVARDQALDAYQDFMARKREPRIRALEDQRKRLEQEIAAEEESWREWRRRKRAREHEMVMSTVQ